Protein AF-A0A9W5TTY7-F1 (afdb_monomer)

Mean predicted aligned error: 10.12 Å

Structure (mmCIF, N/CA/C/O backbone):
data_AF-A0A9W5TTY7-F1
#
_entry.id   AF-A0A9W5TTY7-F1
#
loop_
_atom_site.group_PDB
_atom_site.id
_atom_site.type_symbol
_atom_site.label_atom_id
_atom_site.label_alt_id
_atom_site.label_comp_id
_atom_site.label_asym_id
_atom_site.label_entity_id
_atom_site.label_seq_id
_atom_site.pdbx_PDB_ins_code
_atom_site.Cartn_x
_atom_site.Cartn_y
_atom_site.Cartn_z
_atom_site.occupancy
_atom_site.B_iso_or_equiv
_atom_site.auth_seq_id
_atom_site.auth_comp_id
_atom_site.auth_asym_id
_atom_site.auth_atom_id
_atom_site.pdbx_PDB_model_num
ATOM 1 N N . MET A 1 1 ? -14.042 -14.268 35.513 1.00 40.97 1 MET A N 1
ATOM 2 C CA . MET A 1 1 ? -14.138 -12.795 35.354 1.00 40.97 1 MET A CA 1
ATOM 3 C C . MET A 1 1 ? -15.012 -12.344 34.168 1.00 40.97 1 MET A C 1
ATOM 5 O O . MET A 1 1 ? -15.123 -11.150 33.948 1.00 40.97 1 MET A O 1
ATOM 9 N N . LEU A 1 2 ? -15.684 -13.258 33.444 1.00 36.19 2 LEU A N 1
ATOM 10 C CA . LEU A 1 2 ? -16.530 -12.955 32.271 1.00 36.19 2 LEU A CA 1
ATOM 11 C C . LEU A 1 2 ? -18.033 -12.774 32.585 1.00 36.19 2 LEU A C 1
ATOM 13 O O . LEU A 1 2 ? -18.784 -12.330 31.725 1.00 36.19 2 LEU A O 1
ATOM 17 N N . GLU A 1 3 ? -18.488 -13.080 33.803 1.00 33.88 3 GLU A N 1
ATOM 18 C CA . GLU A 1 3 ? -19.927 -13.094 34.129 1.00 33.88 3 GLU A CA 1
ATOM 19 C C . GLU A 1 3 ? -20.446 -11.796 34.768 1.00 33.88 3 GLU A C 1
ATOM 21 O O . GLU A 1 3 ? -21.643 -11.529 34.719 1.00 33.88 3 GLU A O 1
ATOM 26 N N . ALA A 1 4 ? -19.566 -10.930 35.283 1.00 37.59 4 ALA A N 1
ATOM 27 C CA . ALA A 1 4 ? -19.973 -9.692 35.957 1.00 37.59 4 ALA A CA 1
ATOM 28 C C . ALA A 1 4 ? -20.431 -8.570 34.996 1.00 37.59 4 ALA A C 1
ATOM 30 O O . ALA A 1 4 ? -21.141 -7.659 35.414 1.00 37.59 4 ALA A O 1
ATOM 31 N N . ASN A 1 5 ? -20.092 -8.647 33.703 1.00 42.72 5 ASN A N 1
ATOM 32 C CA . ASN A 1 5 ? -20.392 -7.590 32.724 1.00 42.72 5 ASN A CA 1
ATOM 33 C C . ASN A 1 5 ? -21.709 -7.786 31.950 1.00 42.72 5 ASN A C 1
ATOM 35 O O . ASN A 1 5 ? -22.123 -6.892 31.213 1.00 42.72 5 ASN A O 1
ATOM 39 N N . ARG A 1 6 ? -22.417 -8.910 32.139 1.00 43.47 6 ARG A N 1
ATOM 40 C CA . ARG A 1 6 ? -23.695 -9.181 31.449 1.00 43.47 6 ARG A CA 1
ATOM 41 C C . ARG A 1 6 ? -24.873 -8.332 31.946 1.00 43.47 6 ARG A C 1
ATOM 43 O O . ARG A 1 6 ? -25.857 -8.194 31.229 1.00 43.47 6 ARG A O 1
ATOM 50 N N . ALA A 1 7 ? -24.779 -7.720 33.127 1.00 39.34 7 ALA A N 1
ATOM 51 C CA . ALA A 1 7 ? -25.899 -7.001 33.744 1.00 39.34 7 ALA A CA 1
ATOM 52 C C . ALA A 1 7 ? -26.105 -5.550 33.247 1.00 39.34 7 ALA A C 1
ATOM 54 O O . ALA A 1 7 ? -27.045 -4.890 33.679 1.00 39.34 7 ALA A O 1
ATOM 55 N N . LEU A 1 8 ? -25.263 -5.037 32.340 1.00 48.09 8 LEU A N 1
ATOM 56 C CA . LEU A 1 8 ? -25.344 -3.653 31.832 1.00 48.09 8 LEU A CA 1
ATOM 57 C C . LEU A 1 8 ? -25.840 -3.540 30.376 1.00 48.09 8 LEU A C 1
ATOM 59 O O . LEU A 1 8 ? -25.871 -2.436 29.835 1.00 48.09 8 LEU A O 1
ATOM 63 N N . ALA A 1 9 ? -26.235 -4.653 29.748 1.00 42.47 9 ALA A N 1
ATOM 64 C CA . ALA A 1 9 ? -26.608 -4.733 28.329 1.00 42.47 9 ALA A CA 1
ATOM 65 C C . ALA A 1 9 ? -28.131 -4.818 28.077 1.00 42.47 9 ALA A C 1
ATOM 67 O O . ALA A 1 9 ? -28.565 -5.361 27.064 1.00 42.47 9 ALA A O 1
ATOM 68 N N . ALA A 1 10 ? -28.962 -4.303 28.988 1.00 41.22 10 ALA A N 1
ATOM 69 C CA . ALA A 1 10 ? -30.415 -4.276 28.819 1.00 41.22 10 ALA A CA 1
ATOM 70 C C . ALA A 1 10 ? -30.907 -2.840 28.587 1.00 41.22 10 ALA A C 1
ATOM 72 O O . ALA A 1 10 ? -30.950 -2.040 29.519 1.00 41.22 10 ALA A O 1
ATOM 73 N N . GLY A 1 11 ? -31.295 -2.528 27.346 1.00 40.34 11 GLY A N 1
ATOM 74 C CA . GLY A 1 11 ? -32.083 -1.331 27.035 1.00 40.34 11 GLY A CA 1
ATOM 75 C C . GLY A 1 11 ? -31.677 -0.598 25.760 1.00 40.34 11 GLY A C 1
ATOM 76 O O . GLY A 1 11 ? -31.237 0.546 25.824 1.00 40.34 11 GLY A O 1
ATOM 77 N N . GLN A 1 12 ? -31.872 -1.214 24.590 1.00 55.97 12 GLN A N 1
ATOM 78 C CA . GLN A 1 12 ? -31.980 -0.457 23.342 1.00 55.97 12 GLN A CA 1
ATOM 79 C C . GLN A 1 12 ? -33.332 0.261 23.318 1.00 55.97 12 GLN A C 1
ATOM 81 O O . GLN A 1 12 ? -34.345 -0.293 22.903 1.00 55.97 12 GLN A O 1
ATOM 86 N N . HIS A 1 13 ? -33.333 1.519 23.738 1.00 42.88 13 HIS A N 1
ATOM 87 C CA . HIS A 1 13 ? -34.344 2.469 23.310 1.00 42.88 13 HIS A CA 1
ATOM 88 C C . HIS A 1 13 ? -33.624 3.685 22.743 1.00 42.88 13 HIS A C 1
ATOM 90 O O . HIS A 1 13 ? -32.854 4.351 23.433 1.00 42.88 13 HIS A O 1
ATOM 96 N N . THR A 1 14 ? -33.892 3.987 21.476 1.00 42.00 14 THR A N 1
ATOM 97 C CA . THR A 1 14 ? -33.664 5.297 20.866 1.00 42.00 14 THR A CA 1
ATOM 98 C C . THR A 1 14 ? -34.609 6.285 21.556 1.00 42.00 14 THR A C 1
ATOM 100 O O . THR A 1 14 ? -35.656 6.657 21.036 1.00 42.00 14 THR A O 1
ATOM 103 N N . ILE A 1 15 ? -34.296 6.636 22.805 1.00 48.25 15 ILE A N 1
ATOM 104 C CA . ILE A 1 15 ? -35.037 7.631 23.575 1.00 48.25 15 ILE A CA 1
ATOM 105 C C . ILE A 1 15 ? -34.704 8.978 22.938 1.00 48.25 15 ILE A C 1
ATOM 107 O O . ILE A 1 15 ? -33.532 9.345 22.825 1.00 48.25 15 ILE A O 1
ATOM 111 N N . ALA A 1 16 ? -35.731 9.703 22.493 1.00 48.09 16 ALA A N 1
ATOM 112 C CA . ALA A 1 16 ? -35.599 11.092 22.071 1.00 48.09 16 ALA A CA 1
ATOM 113 C C . ALA A 1 16 ? -34.754 11.852 23.108 1.00 48.09 16 ALA A C 1
ATOM 115 O O . ALA A 1 16 ? -35.040 11.773 24.302 1.00 48.09 16 ALA A O 1
ATOM 116 N N . ARG A 1 17 ? -33.683 12.532 22.669 1.00 55.75 17 ARG A N 1
ATOM 117 C CA . ARG A 1 17 ? -32.724 13.207 23.559 1.00 55.75 17 ARG A CA 1
ATOM 118 C C . ARG A 1 17 ? -33.450 14.168 24.502 1.00 55.75 17 ARG A C 1
ATOM 120 O O . ARG A 1 17 ? -33.754 15.298 24.131 1.00 55.75 17 ARG A O 1
ATOM 127 N N . VAL A 1 18 ? -33.669 13.746 25.744 1.00 65.25 18 VAL A N 1
ATOM 128 C CA . VAL A 1 18 ? -34.083 14.652 26.813 1.00 65.25 18 VAL A CA 1
ATOM 129 C C . VAL A 1 18 ? -32.816 15.313 27.335 1.00 65.25 18 VAL A C 1
ATOM 131 O O . VAL A 1 18 ? -31.928 14.639 27.871 1.00 65.25 18 VAL A O 1
ATOM 134 N N . ALA A 1 19 ? -32.707 16.628 27.143 1.00 73.75 19 ALA A N 1
ATOM 135 C CA . ALA A 1 19 ? -31.571 17.407 27.616 1.00 73.75 19 ALA A CA 1
ATOM 136 C C . ALA A 1 19 ? -31.290 17.097 29.099 1.00 73.75 19 ALA A C 1
ATOM 138 O O . ALA A 1 19 ? -32.174 17.178 29.949 1.00 73.75 19 ALA A O 1
ATOM 139 N N . GLY A 1 20 ? -30.050 16.703 29.406 1.00 78.81 20 GLY A N 1
ATOM 140 C CA . GLY A 1 20 ? -29.628 16.364 30.767 1.00 78.81 20 GLY A CA 1
ATOM 141 C C . GLY A 1 20 ? -29.761 14.890 31.174 1.00 78.81 20 GLY A C 1
ATOM 142 O O . GLY A 1 20 ? -29.523 14.598 32.349 1.00 78.81 20 GLY A O 1
ATOM 143 N N . THR A 1 21 ? -30.068 13.972 30.249 1.00 86.50 21 THR A N 1
ATOM 144 C CA . THR A 1 21 ? -30.070 12.511 30.481 1.00 86.50 21 THR A CA 1
ATOM 145 C C . THR A 1 21 ? -28.886 11.801 29.808 1.00 86.50 21 THR A C 1
ATOM 147 O O . THR A 1 21 ? -28.338 12.276 28.818 1.00 86.50 21 THR A O 1
ATOM 150 N N . CYS A 1 22 ? -28.440 10.691 30.398 1.00 85.88 22 CYS A N 1
ATOM 151 C CA . CYS A 1 22 ? -27.326 9.866 29.932 1.00 85.88 22 CYS A CA 1
ATOM 152 C C . CYS A 1 22 ? -27.764 9.007 28.745 1.00 85.88 22 CYS A C 1
ATOM 154 O O . CYS A 1 22 ? -28.702 8.224 28.890 1.00 85.88 22 CYS A O 1
ATOM 156 N N . GLU A 1 23 ? -27.027 9.058 27.632 1.00 84.56 23 GLU A N 1
ATOM 157 C CA . GLU A 1 23 ? -27.356 8.289 26.418 1.00 84.56 23 GLU A CA 1
ATOM 158 C C . GLU A 1 23 ? -27.289 6.761 26.613 1.00 84.56 23 GLU A C 1
ATOM 160 O O . GLU A 1 23 ? -27.860 6.024 25.821 1.00 84.56 23 GLU A O 1
ATOM 165 N N . ARG A 1 24 ? -26.616 6.273 27.667 1.00 83.75 24 ARG A N 1
ATOM 166 C CA . ARG A 1 24 ? -26.433 4.831 27.920 1.00 83.75 24 ARG A CA 1
ATOM 167 C C . ARG A 1 24 ? -27.408 4.235 28.937 1.00 83.75 24 ARG A C 1
ATOM 169 O O . ARG A 1 24 ? -27.793 3.085 28.799 1.00 83.75 24 ARG A O 1
ATOM 176 N N . CYS A 1 25 ? -27.764 4.976 29.987 1.00 87.38 25 CYS A N 1
ATOM 177 C CA . CYS A 1 25 ? -28.575 4.445 31.096 1.00 87.38 25 CYS A CA 1
ATOM 178 C C . CYS A 1 25 ? -29.803 5.293 31.449 1.00 87.38 25 CYS A C 1
ATOM 180 O O . CYS A 1 25 ? -30.495 4.981 32.413 1.00 87.38 25 CYS A O 1
ATOM 182 N N . GLY A 1 26 ? -30.033 6.417 30.761 1.00 84.94 26 GLY A N 1
ATOM 183 C CA . GLY A 1 26 ? -31.138 7.342 31.047 1.00 84.94 26 GLY A CA 1
ATOM 184 C C . GLY A 1 26 ? -30.990 8.176 32.330 1.00 84.94 26 GLY A C 1
ATOM 185 O O . GLY A 1 26 ? -31.797 9.066 32.583 1.00 84.94 26 GLY A O 1
ATOM 186 N N . GLY A 1 27 ? -29.952 7.946 33.143 1.00 87.06 27 GLY A N 1
ATOM 187 C CA . GLY A 1 27 ? -29.712 8.694 34.384 1.00 87.06 27 GLY A CA 1
ATOM 188 C C . GLY A 1 27 ? -29.364 10.175 34.167 1.00 87.06 27 GLY A C 1
ATOM 189 O O . GLY A 1 27 ? -29.049 10.603 33.062 1.00 87.06 27 GLY A O 1
ATOM 190 N N . LYS A 1 28 ? -29.359 10.982 35.236 1.00 85.69 28 LYS A N 1
ATOM 191 C CA . LYS A 1 28 ? -29.029 12.420 35.156 1.00 85.69 28 LYS A CA 1
ATOM 192 C C . LYS A 1 28 ? -27.573 12.630 34.708 1.00 85.69 28 LYS A C 1
ATOM 194 O O . LYS A 1 28 ? -26.649 12.184 35.386 1.00 85.69 28 LYS A O 1
ATOM 199 N N . ALA A 1 29 ? -27.370 13.347 33.604 1.00 82.50 29 ALA A N 1
ATOM 200 C CA . ALA A 1 29 ? -26.056 13.631 33.020 1.00 82.50 29 ALA A CA 1
ATOM 201 C C . ALA A 1 29 ? -25.681 15.126 32.997 1.00 82.50 29 ALA A C 1
ATOM 203 O O . ALA A 1 29 ? -24.561 15.440 32.613 1.00 82.50 29 ALA A O 1
ATOM 204 N N . ARG A 1 30 ? -26.571 16.034 33.45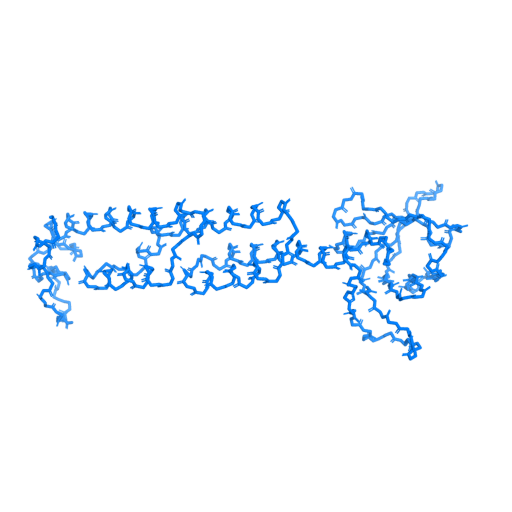0 1.00 73.50 30 ARG A N 1
ATOM 205 C CA . ARG A 1 30 ? -26.311 17.479 33.686 1.00 73.50 30 ARG A CA 1
ATOM 206 C C . ARG A 1 30 ? -25.323 18.089 32.664 1.00 73.50 30 ARG A C 1
ATOM 208 O O . ARG A 1 30 ? -24.236 18.512 33.042 1.00 73.50 30 ARG A O 1
ATOM 215 N N . LEU A 1 31 ? -25.714 18.101 31.383 1.00 75.88 31 LEU A N 1
ATOM 216 C CA . LEU A 1 31 ? -24.974 18.622 30.209 1.00 75.88 31 LEU A CA 1
ATOM 217 C C . LEU A 1 31 ? -23.870 17.729 29.605 1.00 75.88 31 LEU A C 1
ATOM 219 O O . LEU A 1 31 ? -23.328 18.073 28.559 1.00 75.88 31 LEU A O 1
ATOM 223 N N . ARG A 1 32 ? -23.542 16.575 30.194 1.00 79.88 32 ARG A N 1
ATOM 224 C CA . ARG A 1 32 ? -22.610 15.596 29.603 1.00 79.88 32 ARG A CA 1
ATOM 225 C C . ARG A 1 32 ? -23.355 14.550 28.774 1.00 79.88 32 ARG A C 1
ATOM 227 O O . ARG A 1 32 ? -24.510 14.245 29.056 1.00 79.88 32 ARG A O 1
ATOM 234 N N . ARG A 1 33 ? -22.657 13.938 27.807 1.00 84.38 33 ARG A N 1
ATOM 235 C CA . ARG A 1 33 ? -23.170 12.797 27.019 1.00 84.38 33 ARG A CA 1
ATOM 236 C C . ARG A 1 33 ? -23.473 11.573 27.898 1.00 84.38 33 ARG A C 1
ATOM 238 O O . ARG A 1 33 ? -24.471 10.885 27.700 1.00 84.38 33 ARG A O 1
ATOM 245 N N . TYR A 1 34 ? -22.635 11.340 28.911 1.00 87.81 34 TYR A N 1
ATOM 246 C CA . TYR A 1 34 ? -22.749 10.216 29.842 1.00 87.81 34 TYR A CA 1
ATOM 247 C C . TYR A 1 34 ? -22.700 10.686 31.301 1.00 87.81 34 TYR A C 1
ATOM 249 O O . TYR A 1 34 ? -21.999 11.645 31.636 1.00 87.81 34 TYR A O 1
ATOM 257 N N . CYS A 1 35 ? -23.418 9.994 32.192 1.00 90.12 35 CYS A N 1
ATOM 258 C CA . CYS A 1 35 ? -23.253 10.176 33.636 1.00 90.12 35 CYS A CA 1
ATOM 259 C C . CYS A 1 35 ? -21.882 9.638 34.095 1.00 90.12 35 CYS A C 1
ATOM 261 O O . CYS A 1 35 ? -21.266 8.835 33.397 1.00 90.12 35 CYS A O 1
ATOM 263 N N . ALA A 1 36 ? -21.406 10.038 35.281 1.00 89.50 36 ALA A N 1
ATOM 264 C CA . ALA A 1 36 ? -20.066 9.671 35.763 1.00 89.50 36 ALA A CA 1
ATOM 265 C C . ALA A 1 36 ? -19.816 8.150 35.800 1.00 89.50 36 ALA A C 1
ATOM 267 O O . ALA A 1 36 ? -18.757 7.697 35.380 1.00 89.50 36 ALA A O 1
ATOM 268 N N . LYS A 1 37 ? -20.813 7.357 36.225 1.00 90.81 37 LYS A N 1
ATOM 269 C CA . LYS A 1 37 ? -20.716 5.887 36.256 1.00 90.81 37 LYS A CA 1
ATOM 270 C C . LYS A 1 37 ? -20.574 5.287 34.856 1.00 90.81 37 LYS A C 1
ATOM 272 O O . LYS A 1 37 ? -19.712 4.448 34.634 1.00 90.81 37 LYS A O 1
ATOM 277 N N . CYS A 1 38 ? -21.398 5.733 33.905 1.00 89.00 38 CYS A N 1
ATOM 278 C CA . CYS A 1 38 ? -21.323 5.257 32.522 1.00 89.00 38 CYS A CA 1
ATOM 279 C C . CYS A 1 38 ? -20.047 5.720 31.818 1.00 89.00 38 CYS A C 1
ATOM 281 O O . CYS A 1 38 ? -19.532 4.985 30.988 1.00 89.00 38 CYS A O 1
ATOM 283 N N . ALA A 1 39 ? -19.541 6.911 32.144 1.00 89.00 39 ALA A N 1
ATOM 284 C CA . ALA A 1 39 ? -18.276 7.401 31.613 1.00 89.00 39 ALA A CA 1
ATOM 285 C C . ALA A 1 39 ? -17.090 6.548 32.096 1.00 89.00 39 ALA A C 1
ATOM 287 O O . ALA A 1 39 ? -16.268 6.164 31.273 1.00 89.00 39 ALA A O 1
ATOM 288 N N . ALA A 1 40 ? -17.041 6.199 33.388 1.00 91.06 40 ALA A N 1
ATOM 289 C CA . ALA A 1 40 ? -16.018 5.303 33.932 1.00 91.06 40 ALA A CA 1
ATOM 290 C C . ALA A 1 40 ? -16.101 3.901 33.304 1.00 91.06 40 ALA A C 1
ATOM 292 O O . ALA A 1 40 ? -15.118 3.416 32.764 1.00 91.06 40 ALA A O 1
ATOM 293 N N . ALA A 1 41 ? -17.300 3.311 33.244 1.00 91.12 41 ALA A N 1
ATOM 294 C CA . ALA A 1 41 ? -17.488 2.009 32.601 1.00 91.12 41 ALA A CA 1
ATOM 295 C C . ALA A 1 41 ? -17.115 2.022 31.106 1.00 91.12 41 ALA A C 1
ATOM 297 O O . ALA A 1 41 ? -16.629 1.028 30.580 1.00 91.12 41 ALA A O 1
ATOM 298 N N . LEU A 1 42 ? -17.348 3.133 30.396 1.00 90.81 42 LEU A N 1
ATOM 299 C CA . LEU A 1 42 ? -16.898 3.289 29.011 1.00 90.81 42 LEU A CA 1
ATOM 300 C C . LEU A 1 42 ? -15.376 3.370 28.901 1.00 90.81 42 LEU A C 1
ATOM 302 O O . LEU A 1 42 ? -14.843 2.825 27.944 1.00 90.81 42 LEU A O 1
ATOM 306 N N . ALA A 1 43 ? -14.694 4.022 29.844 1.00 92.31 43 ALA A N 1
ATOM 307 C CA . ALA A 1 43 ? -13.234 4.038 29.882 1.00 92.31 43 ALA A CA 1
ATOM 308 C C . ALA A 1 43 ? -12.681 2.615 30.057 1.00 92.31 43 ALA A C 1
ATOM 310 O O . ALA A 1 43 ? -11.923 2.165 29.207 1.00 92.31 43 ALA A O 1
ATOM 311 N N . ASP A 1 44 ? -13.189 1.856 31.031 1.00 94.56 44 ASP A N 1
ATOM 312 C CA . ASP A 1 44 ? -12.759 0.468 31.254 1.00 94.56 44 ASP A CA 1
ATOM 313 C C . ASP A 1 44 ? -12.998 -0.428 30.024 1.00 94.56 44 ASP A C 1
ATOM 315 O O . ASP A 1 44 ? -12.213 -1.330 29.726 1.00 94.56 44 ASP A O 1
ATOM 319 N N . LEU A 1 45 ? -14.100 -0.204 29.298 1.00 94.50 45 LEU A N 1
ATOM 320 C CA . LEU A 1 45 ? -14.403 -0.927 28.060 1.00 94.50 45 LEU A CA 1
ATOM 321 C C . LEU A 1 45 ? -13.481 -0.519 26.905 1.00 94.50 45 LEU A C 1
ATOM 323 O O . LEU A 1 45 ? -13.160 -1.363 26.073 1.00 94.50 45 LEU A O 1
ATOM 327 N N . ARG A 1 46 ? -13.049 0.745 26.839 1.00 95.69 46 ARG A N 1
ATOM 328 C CA . ARG A 1 46 ? -12.052 1.188 25.852 1.00 95.69 46 ARG A CA 1
ATOM 329 C C . ARG A 1 46 ? -10.714 0.515 26.107 1.00 95.69 46 ARG A C 1
ATOM 331 O O . ARG A 1 46 ? -10.159 -0.036 25.166 1.00 95.69 46 ARG A O 1
ATOM 338 N N . ASP A 1 47 ? -10.270 0.471 27.359 1.00 96.62 47 ASP A N 1
ATOM 339 C CA . ASP A 1 47 ? -9.003 -0.161 27.737 1.00 96.62 47 ASP A CA 1
ATOM 340 C C . ASP A 1 47 ? -9.020 -1.667 27.421 1.00 96.62 47 ASP A C 1
ATOM 342 O O . ASP A 1 47 ? -8.063 -2.219 26.878 1.00 96.62 47 ASP A O 1
ATOM 346 N N . GLN A 1 48 ? -10.147 -2.341 27.682 1.00 97.12 48 GLN A N 1
ATOM 347 C CA . GLN A 1 48 ? -10.343 -3.746 27.303 1.00 97.12 48 GLN A CA 1
ATOM 348 C C . GLN A 1 48 ? -10.317 -3.950 25.784 1.00 97.12 48 GLN A C 1
ATOM 350 O O . GLN A 1 48 ? -9.700 -4.904 25.305 1.00 97.12 48 GLN A O 1
ATOM 355 N N . TYR A 1 49 ? -10.976 -3.069 25.025 1.00 97.75 49 TYR A N 1
ATOM 356 C CA . TYR A 1 49 ? -10.966 -3.123 23.564 1.00 97.75 49 TYR A CA 1
ATOM 357 C C . TYR A 1 49 ? -9.555 -2.912 23.011 1.00 97.75 49 TYR A C 1
ATOM 359 O O . TYR A 1 49 ? -9.104 -3.682 22.168 1.00 97.75 49 TYR A O 1
ATOM 367 N N . GLU A 1 50 ? -8.843 -1.906 23.515 1.00 97.75 50 GLU A N 1
ATOM 368 C CA . GLU A 1 50 ? -7.469 -1.591 23.130 1.00 97.75 50 GLU A CA 1
ATOM 369 C C . GLU A 1 50 ? -6.532 -2.770 23.397 1.00 97.75 50 GLU A C 1
ATOM 371 O O . GLU A 1 50 ? -5.816 -3.208 22.494 1.00 97.75 50 GLU A O 1
ATOM 376 N N . ALA A 1 51 ? -6.603 -3.360 24.593 1.00 97.69 51 ALA A N 1
ATOM 377 C CA . ALA A 1 51 ? -5.824 -4.542 24.941 1.00 97.69 51 ALA A CA 1
ATOM 378 C C . ALA A 1 51 ? -6.135 -5.734 24.018 1.00 97.69 51 ALA A C 1
ATOM 380 O O . ALA A 1 51 ? -5.219 -6.441 23.586 1.00 97.69 51 ALA A O 1
ATOM 381 N N . ALA A 1 52 ? -7.410 -5.948 23.675 1.00 97.31 52 ALA A N 1
ATOM 382 C CA . ALA A 1 52 ? -7.821 -7.012 22.763 1.00 97.31 52 ALA A CA 1
ATOM 383 C C . ALA A 1 52 ? -7.297 -6.783 21.335 1.00 97.31 52 ALA A C 1
ATOM 385 O O . ALA A 1 52 ? -6.722 -7.699 20.742 1.00 97.31 52 ALA A O 1
ATOM 386 N N . VAL A 1 53 ? -7.432 -5.567 20.793 1.00 97.38 53 VAL A N 1
ATOM 387 C CA . VAL A 1 53 ? -6.882 -5.210 19.475 1.00 97.38 53 VAL A CA 1
ATOM 388 C C . VAL A 1 53 ? -5.363 -5.376 19.467 1.00 97.38 53 VAL A C 1
ATOM 390 O O . VAL A 1 53 ? -4.818 -6.028 18.572 1.00 97.38 53 VAL A O 1
ATOM 393 N N . GLY A 1 54 ? -4.670 -4.837 20.471 1.00 96.75 54 GLY A N 1
ATOM 394 C CA . GLY A 1 54 ? -3.222 -4.961 20.603 1.00 96.75 54 GLY A CA 1
ATOM 395 C C . GLY A 1 54 ? -2.772 -6.422 20.636 1.00 96.75 54 GLY A C 1
ATOM 396 O O . GLY A 1 54 ? -1.910 -6.824 19.857 1.00 96.75 54 GLY A O 1
ATOM 397 N N . GLY A 1 55 ? -3.415 -7.258 21.453 1.00 96.81 55 GLY A N 1
ATOM 398 C CA . GLY A 1 55 ? -3.091 -8.684 21.548 1.00 96.81 55 GLY A CA 1
ATOM 399 C C . GLY A 1 55 ? -3.375 -9.491 20.274 1.00 96.81 55 GLY A C 1
ATOM 400 O O . GLY A 1 55 ? -2.675 -10.467 19.991 1.00 96.81 55 GLY A O 1
ATOM 401 N N . LEU A 1 56 ? -4.381 -9.106 19.487 1.00 96.19 56 LEU A N 1
ATOM 402 C CA . LEU A 1 56 ? -4.685 -9.741 18.202 1.00 96.19 56 LEU A CA 1
ATOM 403 C C . LEU A 1 56 ? -3.688 -9.341 17.102 1.00 96.19 56 LEU A C 1
ATOM 405 O O . LEU A 1 56 ? -3.205 -10.197 16.361 1.00 96.19 56 LEU A O 1
ATOM 409 N N . THR A 1 57 ? -3.358 -8.053 17.016 1.00 95.50 57 THR A N 1
ATOM 410 C CA . THR A 1 57 ? -2.467 -7.469 15.991 1.00 95.50 57 THR A CA 1
ATOM 411 C C . THR A 1 57 ? -0.971 -7.654 16.272 1.00 95.50 57 THR A C 1
ATOM 413 O O . THR A 1 57 ? -0.150 -7.558 15.359 1.00 95.50 57 THR A O 1
ATOM 416 N N . ALA A 1 58 ? -0.583 -7.957 17.514 1.00 93.56 58 ALA A N 1
ATOM 417 C CA . ALA A 1 58 ? 0.805 -8.267 17.870 1.00 93.56 58 ALA A CA 1
ATOM 418 C C . ALA A 1 58 ? 1.288 -9.618 17.311 1.00 93.56 58 ALA A C 1
ATOM 420 O O . ALA A 1 58 ? 2.486 -9.885 17.257 1.00 93.56 58 ALA A O 1
ATOM 421 N N . ARG A 1 59 ? 0.367 -10.488 16.890 1.00 90.00 59 ARG A N 1
ATOM 422 C CA . ARG A 1 59 ? 0.680 -11.815 16.349 1.00 90.00 59 ARG A CA 1
ATOM 423 C C . ARG A 1 59 ? 1.225 -11.694 14.926 1.00 90.00 59 ARG A C 1
ATOM 425 O O . ARG A 1 59 ? 0.762 -10.857 14.158 1.00 90.00 59 ARG A O 1
ATOM 432 N N . ALA A 1 60 ? 2.135 -12.592 14.540 1.00 78.69 60 ALA A N 1
ATOM 433 C CA . ALA A 1 60 ? 2.766 -12.578 13.212 1.00 78.69 60 ALA A CA 1
ATOM 434 C C . ALA A 1 60 ? 1.752 -12.621 12.052 1.00 78.69 60 ALA A C 1
ATOM 436 O O . ALA A 1 60 ? 1.871 -11.881 11.086 1.00 78.69 60 ALA A O 1
ATOM 437 N N . LYS A 1 61 ? 0.709 -13.453 12.168 1.00 79.50 61 LYS A N 1
ATOM 438 C CA . LYS A 1 61 ? -0.346 -13.579 11.145 1.00 79.50 61 LYS A CA 1
ATOM 439 C C . LYS A 1 61 ? -1.510 -12.597 11.328 1.00 79.50 61 LYS A C 1
ATOM 441 O O . LYS A 1 61 ? -2.441 -12.620 10.527 1.00 79.50 61 LYS A O 1
ATOM 446 N N . GLY A 1 62 ? -1.481 -11.775 12.378 1.00 88.19 62 GLY A N 1
ATOM 447 C CA . GLY A 1 62 ? -2.615 -10.949 12.785 1.00 88.19 62 GLY A CA 1
ATOM 448 C C . GLY A 1 62 ? -3.835 -11.757 13.264 1.00 88.19 62 GLY A C 1
ATOM 449 O O . GLY A 1 62 ? -3.734 -12.970 13.490 1.00 88.19 62 GLY A O 1
ATOM 450 N N . PRO A 1 63 ? -4.993 -11.094 13.448 1.00 93.25 63 PRO A N 1
ATOM 451 C CA . PRO A 1 63 ? -6.245 -11.757 13.800 1.00 93.25 63 PRO A CA 1
ATOM 452 C C . PRO A 1 63 ? -6.786 -12.612 12.656 1.00 93.25 63 PRO A C 1
ATOM 454 O O . PRO A 1 63 ? -6.789 -12.206 11.493 1.00 93.25 63 PRO A O 1
ATOM 457 N N . SER A 1 64 ? -7.371 -13.757 12.999 1.00 92.88 64 SER A N 1
ATOM 458 C CA . SER A 1 64 ? -8.248 -14.460 12.065 1.00 92.88 64 SER A CA 1
ATOM 459 C C . SER A 1 64 ? -9.549 -13.671 11.817 1.00 92.88 64 SER A C 1
ATOM 461 O O . SER A 1 64 ? -9.986 -12.902 12.682 1.00 92.88 64 SER A O 1
ATOM 463 N N . PRO A 1 65 ? -10.246 -13.903 10.684 1.00 93.00 65 PRO A N 1
ATOM 464 C CA . PRO A 1 65 ? -11.547 -13.284 10.419 1.00 93.00 65 PRO A CA 1
ATOM 465 C C . PRO A 1 65 ? -12.574 -13.507 11.533 1.00 93.00 65 PRO A C 1
ATOM 467 O O . PRO A 1 65 ? -13.372 -12.619 11.831 1.00 93.00 65 PRO A O 1
ATOM 470 N N . ARG A 1 66 ? -12.539 -14.683 12.172 1.00 95.62 66 ARG A N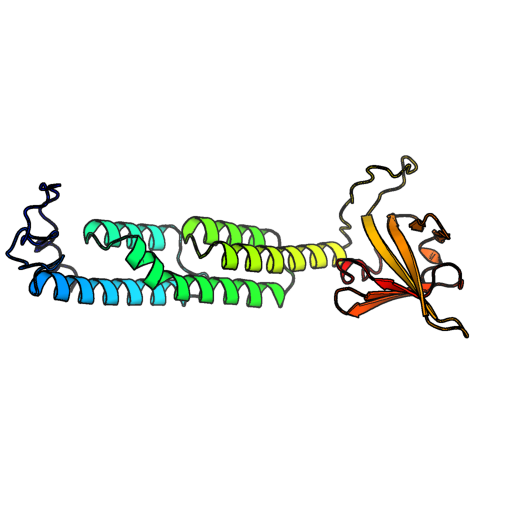 1
ATOM 471 C CA . ARG A 1 66 ? -13.437 -15.031 13.274 1.00 95.62 66 ARG A CA 1
ATOM 472 C C . ARG A 1 66 ? -13.130 -14.225 14.531 1.00 95.62 66 ARG A C 1
ATOM 474 O O . ARG A 1 66 ? -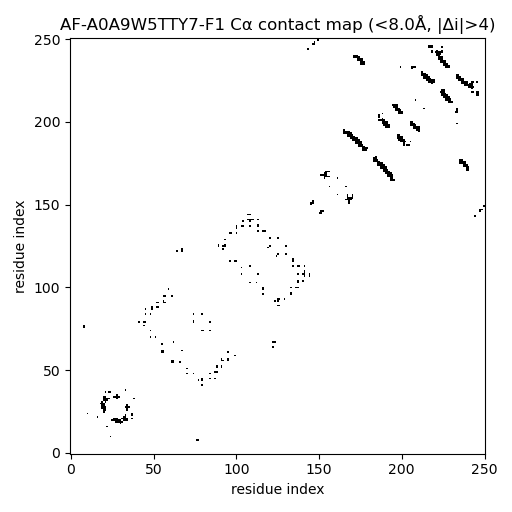14.045 -13.629 15.079 1.00 95.62 66 ARG A O 1
ATOM 481 N N . GLU A 1 67 ? -11.867 -14.165 14.949 1.00 95.75 67 GLU A N 1
ATOM 482 C CA . GLU A 1 67 ? -11.465 -13.404 16.141 1.00 95.75 67 GLU A CA 1
ATOM 483 C C . GLU A 1 67 ? -11.795 -11.918 16.003 1.00 95.75 67 GLU A C 1
ATOM 485 O O . GLU A 1 67 ? -12.316 -11.313 16.937 1.00 95.75 67 GLU A O 1
ATOM 490 N N . TRP A 1 68 ? -11.552 -11.344 14.821 1.00 96.25 68 TRP A N 1
ATOM 491 C CA . TRP A 1 68 ? -11.915 -9.955 14.555 1.00 96.25 68 TRP A CA 1
ATOM 492 C C . TRP A 1 68 ? -13.432 -9.739 14.588 1.00 96.25 68 TRP A C 1
ATOM 494 O O . TRP A 1 68 ? -13.917 -8.789 15.195 1.00 96.25 68 TRP A O 1
ATOM 504 N N . SER A 1 69 ? -14.199 -10.657 13.992 1.00 95.44 69 SER A N 1
ATOM 505 C CA . SER A 1 69 ? -15.665 -10.591 14.006 1.00 95.44 69 SER A CA 1
ATOM 506 C C . SER A 1 69 ? -16.244 -10.736 15.413 1.00 95.44 69 SER A C 1
ATOM 508 O O . SER A 1 69 ? -17.227 -10.074 15.741 1.00 95.44 69 SER A O 1
ATOM 510 N N . ASP A 1 70 ? -15.653 -11.590 16.249 1.00 96.94 70 ASP A N 1
ATOM 511 C CA . ASP A 1 70 ? -16.069 -11.770 17.639 1.00 96.94 70 ASP A CA 1
ATOM 512 C C . ASP A 1 70 ? -15.751 -10.517 18.477 1.00 96.94 70 ASP A C 1
ATOM 514 O O . ASP A 1 70 ? -16.586 -10.098 19.280 1.00 96.94 70 ASP A O 1
ATOM 518 N N . LEU A 1 71 ? -14.612 -9.857 18.233 1.00 97.19 71 LEU A N 1
ATOM 519 C CA . LEU A 1 71 ? -14.278 -8.572 18.857 1.00 97.19 71 LEU A CA 1
ATOM 520 C C . LEU A 1 71 ? -15.240 -7.449 18.430 1.00 97.19 71 LEU A C 1
ATOM 522 O O . LEU A 1 71 ? -15.726 -6.697 19.274 1.00 97.19 71 LEU A O 1
ATOM 526 N N . GLU A 1 72 ? -15.566 -7.353 17.140 1.00 95.94 72 GLU A N 1
ATOM 527 C CA . GLU A 1 72 ? -16.544 -6.380 16.635 1.00 95.94 72 GLU A CA 1
ATOM 528 C C . GLU A 1 72 ? -17.957 -6.655 17.163 1.00 95.94 72 GLU A C 1
ATOM 530 O O . GLU A 1 72 ? -18.695 -5.723 17.495 1.00 95.94 72 GLU A O 1
ATOM 535 N N . ARG A 1 73 ? -18.337 -7.931 17.308 1.00 97.00 73 ARG A N 1
ATOM 536 C CA . ARG A 1 73 ? -19.597 -8.310 17.959 1.00 97.00 73 ARG A CA 1
ATOM 537 C C . ARG A 1 73 ? -19.616 -7.845 19.410 1.00 97.00 73 ARG A C 1
ATOM 539 O O . ARG A 1 73 ? -20.565 -7.176 19.808 1.00 97.00 73 ARG A O 1
ATOM 546 N N . TRP A 1 74 ? -18.556 -8.128 20.163 1.00 97.31 74 TRP A N 1
ATOM 547 C CA . TRP A 1 74 ? -18.419 -7.666 21.541 1.00 97.31 74 TRP A CA 1
ATOM 548 C C . TRP A 1 74 ? -18.509 -6.135 21.640 1.00 97.31 74 TRP A C 1
ATOM 550 O O . TRP A 1 74 ? -19.260 -5.622 22.468 1.00 97.31 74 TRP A O 1
ATOM 560 N N . ARG A 1 75 ? -17.834 -5.394 20.746 1.00 96.31 75 ARG A N 1
ATOM 561 C CA . ARG A 1 75 ? -17.910 -3.923 20.666 1.00 96.31 75 ARG A CA 1
ATOM 562 C C . ARG A 1 75 ? -19.356 -3.441 20.513 1.00 96.31 75 ARG A C 1
ATOM 564 O O . ARG A 1 75 ? -19.765 -2.498 21.195 1.00 96.31 75 ARG A O 1
ATOM 571 N N . MET A 1 76 ? -20.127 -4.076 19.626 1.00 94.31 76 MET A N 1
ATOM 572 C CA . MET A 1 76 ? -21.544 -3.759 19.417 1.00 94.31 76 MET A CA 1
ATOM 573 C C . MET A 1 76 ? -22.392 -4.076 20.652 1.00 94.31 76 MET A C 1
ATOM 575 O O . MET A 1 76 ? -23.200 -3.241 21.057 1.00 94.31 76 ME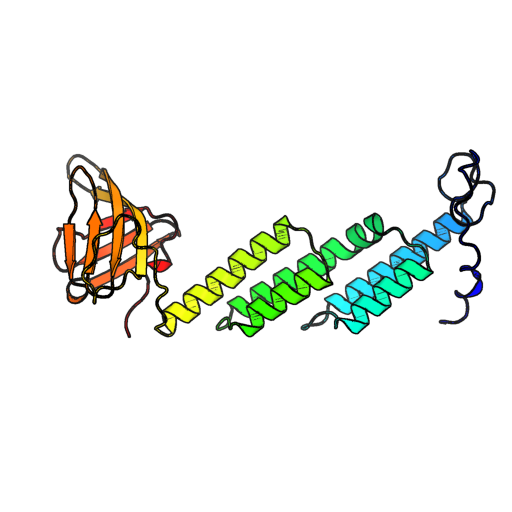T A O 1
ATOM 579 N N . GLU A 1 77 ? -22.185 -5.234 21.281 1.00 93.75 77 GLU A N 1
ATOM 580 C CA . GLU A 1 77 ? -22.906 -5.649 22.493 1.00 93.75 77 GLU A CA 1
ATOM 581 C C . GLU A 1 77 ? -22.706 -4.656 23.646 1.00 93.75 77 GLU A C 1
ATOM 583 O O . GLU A 1 77 ? -23.661 -4.289 24.331 1.00 93.75 77 GLU A O 1
ATOM 588 N N . VAL A 1 78 ? -21.483 -4.150 23.828 1.00 90.31 78 VAL A N 1
ATOM 589 C CA . VAL A 1 78 ? -21.179 -3.150 24.866 1.00 90.31 78 VAL A CA 1
ATOM 590 C C . VAL A 1 78 ? -21.466 -1.708 24.433 1.00 90.31 78 VAL A C 1
ATOM 592 O O . VAL A 1 78 ? -21.244 -0.782 25.220 1.00 90.31 78 VAL A O 1
ATOM 595 N N . SER A 1 79 ? -21.987 -1.515 23.214 1.00 90.06 79 SER A N 1
ATOM 596 C CA . SER A 1 79 ? -22.307 -0.217 22.606 1.00 90.06 79 SER A CA 1
ATOM 597 C C . SER A 1 79 ? -21.129 0.766 22.597 1.00 90.06 79 SER A C 1
ATOM 599 O O . SER A 1 79 ? -21.305 1.964 22.833 1.00 90.06 79 SER A O 1
ATOM 601 N N . LEU A 1 80 ? -19.914 0.269 22.341 1.00 91.88 80 LEU A N 1
ATOM 602 C CA . LEU A 1 80 ? -18.750 1.127 22.130 1.00 91.88 80 LEU A CA 1
ATOM 603 C C . LEU A 1 80 ? -18.831 1.748 20.728 1.00 91.88 80 LEU A C 1
ATOM 605 O O . LEU A 1 80 ? -19.010 1.042 19.734 1.00 91.88 80 LEU A O 1
ATOM 609 N N . ASP A 1 81 ? -18.722 3.073 20.656 1.00 91.50 81 ASP A N 1
ATOM 610 C CA . ASP A 1 81 ? -18.863 3.845 19.420 1.00 91.50 81 ASP A CA 1
ATOM 611 C C . ASP A 1 81 ? -17.858 3.386 18.347 1.00 91.50 81 ASP A C 1
ATOM 613 O O . ASP A 1 81 ? -16.679 3.179 18.629 1.00 91.50 81 ASP A O 1
ATOM 617 N N . GLU A 1 82 ? -18.320 3.213 17.105 1.00 92.69 82 GLU A N 1
ATOM 618 C CA . GLU A 1 82 ? -17.471 2.715 16.015 1.00 92.69 82 GLU A CA 1
ATOM 619 C C . GLU A 1 82 ? -16.338 3.693 15.676 1.00 92.69 82 GLU A C 1
ATOM 621 O O . GLU A 1 82 ? -15.207 3.272 15.443 1.00 92.69 82 GLU A O 1
ATOM 626 N N . SER A 1 83 ? -16.611 5.002 15.667 1.00 92.75 83 SER A N 1
ATOM 627 C CA . SER A 1 83 ? -15.593 6.006 15.337 1.00 92.75 83 SER A CA 1
ATOM 628 C C . SER A 1 83 ? -14.479 6.035 16.381 1.00 92.75 83 SER A C 1
ATOM 630 O O . SER A 1 83 ? -13.311 6.243 16.057 1.00 92.75 83 SER A O 1
ATOM 632 N N . GLU A 1 84 ? -14.835 5.778 17.635 1.00 92.75 84 GLU A N 1
ATOM 633 C CA . GLU A 1 84 ? -13.901 5.652 18.738 1.00 92.75 84 GLU A CA 1
ATOM 634 C C . GLU A 1 84 ? -13.096 4.356 18.677 1.00 92.75 84 GLU A C 1
ATOM 636 O O . GLU A 1 84 ? -11.869 4.395 18.751 1.00 92.75 84 GLU A O 1
ATOM 641 N N . ALA A 1 85 ? -13.766 3.225 18.463 1.00 95.00 85 ALA A N 1
ATOM 642 C CA . ALA A 1 85 ? -13.109 1.938 18.288 1.00 95.00 85 ALA A CA 1
ATOM 643 C C . ALA A 1 85 ? -12.096 1.971 17.132 1.00 95.00 85 ALA A C 1
ATOM 645 O O . ALA A 1 85 ? -10.985 1.464 17.272 1.00 95.00 85 ALA A O 1
ATOM 646 N N . ARG A 1 86 ? -12.424 2.639 16.017 1.00 94.75 86 ARG A N 1
ATOM 647 C CA . ARG A 1 86 ? -11.490 2.834 14.896 1.00 94.75 86 ARG A CA 1
ATOM 648 C C . ARG A 1 86 ? -10.283 3.696 15.264 1.00 94.75 86 ARG A C 1
ATOM 650 O O . ARG A 1 86 ? -9.183 3.394 14.813 1.00 94.75 86 ARG A O 1
ATOM 657 N N . LYS A 1 87 ? -10.455 4.742 16.081 1.00 95.75 87 LYS A N 1
ATOM 658 C CA . LYS A 1 87 ? -9.330 5.565 16.565 1.00 95.75 87 LYS A CA 1
ATOM 659 C C . LYS A 1 87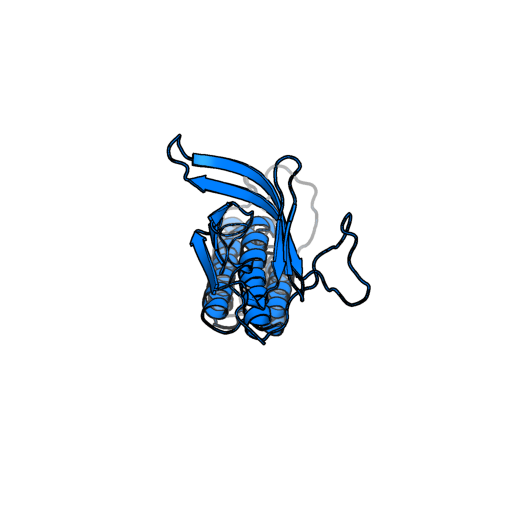 ? -8.383 4.762 17.450 1.00 95.75 87 LYS A C 1
ATOM 661 O O . LYS A 1 87 ? -7.176 4.902 17.301 1.00 95.75 87 LYS A O 1
ATOM 666 N N . ILE A 1 88 ? -8.933 3.914 18.320 1.00 96.69 88 ILE A N 1
ATOM 667 C CA . ILE A 1 88 ? -8.155 3.013 19.177 1.00 96.69 88 ILE A CA 1
ATOM 668 C C . ILE A 1 88 ? -7.427 1.972 18.319 1.00 96.69 88 ILE A C 1
ATOM 670 O O . ILE A 1 88 ? -6.228 1.780 18.466 1.00 96.69 88 ILE A O 1
ATOM 674 N N . ALA A 1 89 ? -8.128 1.322 17.387 1.00 96.94 89 ALA A N 1
ATOM 675 C CA . ALA A 1 89 ? -7.567 0.220 16.611 1.00 96.94 89 ALA A CA 1
ATOM 676 C C . ALA A 1 89 ? -6.596 0.655 15.501 1.00 96.94 89 ALA A C 1
ATOM 678 O O . ALA A 1 89 ? -5.698 -0.107 15.139 1.00 96.94 89 ALA A O 1
ATOM 679 N N . GLY A 1 90 ? -6.765 1.863 14.959 1.00 96.62 90 GLY A N 1
ATOM 680 C CA . GLY A 1 90 ? -6.023 2.373 13.804 1.00 96.62 90 GLY A CA 1
ATOM 681 C C . GLY A 1 90 ? -4.499 2.231 13.913 1.00 96.62 90 GLY A C 1
ATOM 682 O O . GLY A 1 90 ? -3.905 1.634 13.014 1.00 96.62 90 GLY A O 1
ATOM 683 N N . PRO A 1 91 ? -3.854 2.707 14.997 1.00 96.94 91 PRO A N 1
ATOM 684 C CA . PRO A 1 91 ? -2.407 2.572 15.182 1.00 96.94 91 PRO A CA 1
ATOM 685 C C . PRO A 1 91 ? -1.917 1.117 15.191 1.00 96.94 91 PRO A C 1
ATOM 687 O O . PRO A 1 91 ? -0.908 0.801 14.561 1.00 96.94 91 PRO A O 1
ATOM 690 N N . TYR A 1 92 ? -2.652 0.215 15.847 1.00 97.44 92 TYR A N 1
ATOM 691 C CA . TYR A 1 92 ? -2.308 -1.207 15.937 1.00 97.44 92 TYR A CA 1
ATOM 692 C C . TYR A 1 92 ? -2.425 -1.917 14.589 1.00 97.44 92 TYR A C 1
ATOM 694 O O . TYR A 1 92 ? -1.510 -2.629 14.173 1.00 97.44 92 TYR A O 1
ATOM 702 N N . ILE A 1 93 ? -3.532 -1.683 13.880 1.00 97.19 93 ILE A N 1
ATOM 703 C CA . ILE A 1 93 ? -3.754 -2.224 12.536 1.00 97.19 93 ILE A CA 1
ATOM 704 C C . ILE A 1 93 ? -2.680 -1.693 11.584 1.00 97.19 93 ILE A C 1
ATOM 706 O O . ILE A 1 93 ? -2.080 -2.471 10.845 1.00 97.19 93 ILE A O 1
ATOM 710 N N . GLY A 1 94 ? -2.411 -0.386 11.621 1.00 96.62 94 GLY A N 1
ATOM 711 C CA . GLY A 1 94 ? -1.401 0.242 10.775 1.00 96.62 94 GLY A CA 1
ATOM 712 C C . GLY A 1 94 ? -0.009 -0.338 11.010 1.00 96.62 94 GLY A C 1
ATOM 713 O O . GLY A 1 94 ? 0.648 -0.750 10.059 1.00 96.62 94 GLY A O 1
ATOM 714 N N . SER A 1 95 ? 0.411 -0.458 12.273 1.00 96.56 95 SER A N 1
ATOM 715 C CA . SER A 1 95 ? 1.701 -1.058 12.635 1.00 96.56 95 SER A CA 1
ATOM 716 C C . SER A 1 95 ? 1.820 -2.514 12.174 1.00 96.56 95 SER A C 1
ATOM 718 O O . SER A 1 95 ? 2.845 -2.906 11.616 1.00 96.56 95 SER A O 1
ATOM 720 N N . MET A 1 96 ? 0.767 -3.314 12.362 1.00 96.94 96 MET A N 1
ATOM 721 C CA . MET A 1 96 ? 0.741 -4.708 11.922 1.00 96.94 96 MET A CA 1
ATOM 722 C C . MET A 1 96 ? 0.847 -4.834 10.397 1.00 96.94 96 MET A C 1
ATOM 724 O O . MET A 1 96 ? 1.629 -5.648 9.913 1.00 96.94 96 MET A O 1
ATOM 728 N N . LEU A 1 97 ? 0.088 -4.033 9.641 1.00 97.06 97 LEU A N 1
ATOM 729 C CA . LEU A 1 97 ? 0.116 -4.058 8.175 1.00 97.06 97 LEU A CA 1
ATOM 730 C C . LEU A 1 97 ? 1.467 -3.597 7.620 1.00 97.06 97 LEU A C 1
ATOM 732 O O . LEU A 1 97 ? 1.978 -4.224 6.697 1.00 97.06 97 LEU A O 1
ATOM 736 N N . SER A 1 98 ? 2.063 -2.548 8.193 1.00 96.81 98 SER A N 1
ATOM 737 C CA . SER A 1 98 ? 3.404 -2.104 7.800 1.00 96.81 98 SER A CA 1
ATOM 738 C C . SER A 1 98 ? 4.439 -3.200 8.034 1.00 96.81 98 SER A C 1
ATOM 740 O O . SER A 1 98 ? 5.178 -3.532 7.113 1.00 96.81 98 SER A O 1
ATOM 742 N N . ARG A 1 99 ? 4.430 -3.836 9.216 1.00 95.88 99 ARG A N 1
ATOM 743 C CA . ARG A 1 99 ? 5.330 -4.957 9.525 1.00 95.88 99 ARG A CA 1
ATOM 744 C C . ARG A 1 99 ? 5.144 -6.123 8.553 1.00 95.88 99 ARG A C 1
ATOM 746 O O . ARG A 1 99 ? 6.131 -6.647 8.059 1.00 95.88 99 ARG A O 1
ATOM 753 N N . TYR A 1 100 ? 3.900 -6.489 8.240 1.00 95.81 100 TYR A N 1
ATOM 754 C CA . TYR A 1 100 ? 3.607 -7.541 7.264 1.00 95.81 100 TYR A CA 1
ATOM 755 C C . TYR A 1 100 ? 4.228 -7.244 5.892 1.00 95.81 100 TYR A C 1
ATOM 757 O O . TYR A 1 100 ? 4.865 -8.112 5.301 1.00 95.81 100 TYR A O 1
ATOM 765 N N . VAL A 1 101 ? 4.060 -6.016 5.388 1.00 96.50 101 VAL A N 1
ATOM 766 C CA . VAL A 1 101 ? 4.643 -5.612 4.101 1.00 96.50 101 VAL A CA 1
ATOM 767 C C . VAL A 1 101 ? 6.166 -5.592 4.174 1.00 96.50 101 VAL A C 1
ATOM 769 O O . VAL A 1 101 ? 6.811 -6.098 3.264 1.00 96.50 101 VAL A O 1
ATOM 772 N N . ASP A 1 102 ? 6.743 -5.049 5.245 1.00 95.56 102 ASP A N 1
ATOM 773 C CA . ASP A 1 102 ? 8.196 -4.970 5.420 1.00 95.56 102 ASP A CA 1
ATOM 774 C C . ASP A 1 102 ? 8.856 -6.351 5.539 1.00 95.56 102 ASP A C 1
ATOM 776 O O . ASP A 1 102 ? 9.969 -6.532 5.054 1.00 95.56 102 ASP A O 1
ATOM 780 N N . GLU A 1 103 ? 8.179 -7.330 6.140 1.00 94.06 103 GLU A N 1
ATOM 781 C CA . GLU A 1 103 ? 8.626 -8.726 6.175 1.00 94.06 103 GLU A CA 1
ATOM 782 C C . GLU A 1 103 ? 8.495 -9.394 4.798 1.00 94.06 103 GLU A C 1
ATOM 784 O O . GLU A 1 103 ? 9.429 -10.059 4.353 1.00 94.06 103 GLU A O 1
ATOM 789 N N . ALA A 1 104 ? 7.376 -9.190 4.092 1.00 94.38 104 ALA A N 1
ATOM 790 C CA . ALA A 1 104 ? 7.147 -9.791 2.776 1.00 94.38 104 ALA A CA 1
ATOM 791 C C . ALA A 1 104 ? 8.197 -9.341 1.745 1.00 94.38 104 ALA A C 1
ATOM 793 O O . ALA A 1 104 ? 8.767 -10.170 1.041 1.00 94.38 104 ALA A O 1
ATOM 794 N N . ILE A 1 105 ? 8.511 -8.041 1.693 1.00 95.00 105 ILE A N 1
ATOM 795 C CA . ILE A 1 105 ? 9.471 -7.485 0.721 1.00 95.00 105 ILE A CA 1
ATOM 796 C C . ILE A 1 105 ? 10.938 -7.844 1.007 1.00 95.00 105 ILE A C 1
ATOM 798 O O . ILE A 1 105 ? 11.797 -7.564 0.176 1.00 95.00 105 ILE A O 1
ATOM 802 N N . GLN A 1 106 ? 11.253 -8.413 2.177 1.00 92.19 106 GLN A N 1
ATOM 803 C CA . GLN A 1 106 ? 12.590 -8.963 2.443 1.00 92.19 106 GLN A CA 1
ATOM 804 C C . GLN A 1 106 ? 12.809 -10.309 1.739 1.00 92.19 106 GLN A C 1
ATOM 806 O O . GLN A 1 106 ? 13.952 -10.740 1.586 1.00 92.19 106 GLN A O 1
ATOM 811 N N . GLY A 1 107 ? 11.727 -10.980 1.337 1.00 90.69 107 GLY A N 1
ATOM 812 C CA . GLY A 1 107 ? 11.751 -12.210 0.556 1.00 90.69 107 GLY A CA 1
ATOM 813 C C . GLY A 1 107 ? 11.271 -12.004 -0.880 1.00 90.69 107 GLY A C 1
ATOM 814 O O . GLY A 1 107 ? 11.144 -10.882 -1.360 1.00 90.69 107 GLY A O 1
ATOM 815 N N . VAL A 1 108 ? 10.995 -13.122 -1.556 1.00 91.38 108 VAL A N 1
ATOM 816 C CA . VAL A 1 108 ? 10.313 -13.128 -2.857 1.00 91.38 108 VAL A CA 1
ATOM 817 C C . VAL A 1 108 ? 8.818 -12.985 -2.614 1.00 91.38 108 VAL A C 1
ATOM 819 O O . VAL A 1 108 ? 8.201 -13.896 -2.050 1.00 91.38 108 VAL A O 1
ATOM 822 N N . VAL A 1 109 ? 8.247 -11.873 -3.068 1.00 94.06 109 VAL A N 1
ATOM 823 C CA . VAL A 1 109 ? 6.835 -11.568 -2.885 1.00 94.06 109 VAL A CA 1
ATOM 824 C C . VAL A 1 109 ? 5.991 -12.407 -3.838 1.00 94.06 109 VAL A C 1
ATOM 826 O O . VAL A 1 109 ? 6.125 -12.353 -5.060 1.00 94.06 109 VAL A O 1
ATOM 829 N N . ARG A 1 110 ? 5.057 -13.170 -3.278 1.00 92.44 110 ARG A N 1
ATOM 830 C CA . ARG A 1 110 ? 4.147 -14.066 -3.997 1.00 92.44 110 ARG A CA 1
ATOM 831 C C . ARG A 1 110 ? 2.728 -13.505 -4.056 1.00 92.44 110 ARG A C 1
ATOM 833 O O . ARG A 1 110 ? 2.300 -12.702 -3.229 1.00 92.44 110 ARG A O 1
ATOM 840 N N . ASN A 1 111 ? 1.933 -14.000 -5.007 1.00 92.62 111 ASN A N 1
ATOM 841 C CA . ASN A 1 111 ? 0.546 -13.551 -5.182 1.00 92.62 111 ASN A CA 1
ATOM 842 C C . ASN A 1 111 ? -0.321 -13.778 -3.924 1.00 92.62 111 ASN A C 1
ATOM 844 O O . ASN A 1 111 ? -1.155 -12.944 -3.575 1.00 92.62 111 ASN A O 1
ATOM 848 N N . ASN A 1 112 ? -0.091 -14.875 -3.193 1.00 94.19 112 ASN A N 1
ATOM 849 C CA . ASN A 1 112 ? -0.815 -15.153 -1.952 1.00 94.19 112 ASN A CA 1
ATOM 850 C C . ASN A 1 112 ? -0.535 -14.110 -0.857 1.00 94.19 112 ASN A C 1
ATOM 852 O O . ASN A 1 112 ? -1.386 -13.924 0.013 1.00 94.19 112 ASN A O 1
ATOM 856 N N . GLU A 1 113 ? 0.609 -13.425 -0.881 1.00 95.12 113 GLU A N 1
ATOM 857 C CA . GLU A 1 113 ? 0.926 -12.360 0.075 1.00 95.12 113 GLU A CA 1
ATOM 858 C C . GLU A 1 113 ? 0.157 -11.081 -0.255 1.00 95.12 113 GLU A C 1
ATOM 860 O O . GLU A 1 113 ? -0.494 -10.509 0.619 1.00 95.12 113 GLU A O 1
ATOM 865 N N . VAL A 1 114 ? 0.102 -10.706 -1.537 1.00 96.00 114 VAL A N 1
ATOM 866 C CA . VAL A 1 114 ? -0.722 -9.583 -2.021 1.00 96.00 114 VAL A CA 1
ATOM 867 C C . VAL A 1 114 ? -2.203 -9.806 -1.689 1.00 96.00 114 VAL A C 1
ATOM 869 O O . VAL A 1 114 ? -2.882 -8.920 -1.165 1.00 96.00 114 VAL A O 1
ATOM 872 N N . GLU A 1 115 ? -2.725 -11.007 -1.942 1.00 95.69 115 GLU A N 1
ATOM 873 C CA . GLU A 1 115 ? -4.109 -11.361 -1.608 1.00 95.69 115 GLU A CA 1
ATOM 874 C C . GLU A 1 115 ? -4.367 -11.374 -0.098 1.00 95.69 115 GLU A C 1
ATOM 876 O O . GLU A 1 115 ? -5.441 -10.978 0.362 1.00 95.69 115 GLU A O 1
ATOM 881 N N . THR A 1 116 ? -3.399 -11.833 0.694 1.00 94.81 116 THR A N 1
ATOM 882 C CA . THR A 1 116 ? -3.511 -11.851 2.158 1.00 94.81 116 THR A CA 1
ATOM 883 C C . THR A 1 116 ? -3.542 -10.435 2.718 1.00 94.81 116 THR A C 1
ATOM 885 O O . THR A 1 116 ? -4.437 -10.132 3.509 1.00 94.81 116 THR A O 1
ATOM 888 N N . PHE A 1 117 ? -2.670 -9.548 2.236 1.00 96.25 117 PHE A N 1
ATOM 889 C CA . PHE A 1 117 ? -2.691 -8.126 2.573 1.00 96.25 117 PHE A CA 1
ATOM 890 C C . PHE A 1 117 ? -4.047 -7.482 2.248 1.00 96.25 117 PHE A C 1
ATOM 892 O O . PHE A 1 117 ? -4.691 -6.900 3.121 1.00 96.25 117 PHE A O 1
ATOM 899 N N . ARG A 1 118 ? -4.549 -7.655 1.018 1.00 96.25 118 ARG A N 1
ATOM 900 C CA . ARG A 1 118 ? -5.827 -7.059 0.587 1.00 96.25 118 ARG A CA 1
ATOM 901 C C . ARG A 1 118 ? -7.020 -7.577 1.388 1.00 96.25 118 ARG A C 1
ATOM 903 O O . ARG A 1 118 ? -7.892 -6.791 1.759 1.00 96.25 118 ARG A O 1
ATOM 910 N N . ARG A 1 119 ? -7.050 -8.876 1.709 1.00 94.94 119 ARG A N 1
ATOM 911 C CA . ARG A 1 119 ? -8.072 -9.455 2.599 1.00 94.94 119 ARG A CA 1
ATOM 912 C C . ARG A 1 119 ? -7.989 -8.877 4.011 1.00 94.94 119 ARG A C 1
ATOM 914 O O . ARG A 1 119 ? -9.028 -8.568 4.591 1.00 94.94 119 ARG A O 1
ATOM 921 N N . ALA A 1 120 ? -6.785 -8.678 4.546 1.00 95.06 120 ALA A N 1
ATOM 922 C CA . ALA A 1 120 ? -6.603 -8.024 5.838 1.00 95.06 120 ALA A CA 1
ATOM 923 C C . ALA A 1 120 ? -7.116 -6.573 5.811 1.00 95.06 120 ALA A C 1
ATOM 925 O O . ALA A 1 120 ? -7.835 -6.170 6.722 1.00 95.06 120 ALA A O 1
ATOM 926 N N . CYS A 1 121 ? -6.855 -5.808 4.746 1.00 96.06 121 CYS A N 1
ATOM 927 C CA . CYS A 1 121 ? -7.409 -4.460 4.587 1.00 96.06 121 CYS A CA 1
ATOM 928 C C . CYS A 1 121 ? -8.946 -4.452 4.531 1.00 96.06 121 CYS A C 1
ATOM 930 O O . CYS A 1 121 ? -9.573 -3.586 5.137 1.00 96.06 121 CYS A O 1
ATOM 932 N N . GLN A 1 122 ? -9.565 -5.420 3.850 1.00 94.69 122 GLN A N 1
ATOM 933 C CA . GLN A 1 122 ? -11.029 -5.545 3.804 1.00 94.69 122 GLN A CA 1
ATOM 934 C C . GLN A 1 122 ? -11.629 -5.866 5.179 1.00 94.69 122 GLN A C 1
ATOM 936 O O . GLN A 1 122 ? -12.659 -5.301 5.550 1.00 94.69 122 GLN A O 1
ATOM 941 N N . LEU A 1 123 ? -10.979 -6.756 5.935 1.00 94.50 123 LEU A N 1
ATOM 942 C CA . LEU A 1 123 ? -11.418 -7.168 7.267 1.00 94.50 123 LEU A CA 1
ATOM 943 C C . LEU A 1 123 ? -11.259 -6.041 8.298 1.00 94.50 123 LEU A C 1
ATOM 945 O O . LEU A 1 123 ? -12.192 -5.749 9.044 1.00 94.50 123 LEU A O 1
ATOM 949 N N . LEU A 1 124 ? -10.080 -5.417 8.333 1.00 94.56 124 LEU A N 1
ATOM 950 C CA . LEU A 1 124 ? -9.664 -4.504 9.401 1.00 94.56 124 LEU A CA 1
ATOM 951 C C . LEU A 1 124 ? -10.000 -3.038 9.114 1.00 94.56 124 LEU A C 1
ATOM 953 O O . LEU A 1 124 ? -10.021 -2.233 10.039 1.00 94.56 124 LEU A O 1
ATOM 957 N N . LYS A 1 125 ? -10.274 -2.688 7.849 1.00 94.56 125 LYS A N 1
ATOM 958 C CA . LYS A 1 125 ? -10.624 -1.328 7.402 1.00 94.56 125 LYS A CA 1
ATOM 959 C C . LYS A 1 125 ? -9.650 -0.254 7.936 1.00 94.56 125 LYS A C 1
ATOM 961 O O . LYS A 1 125 ? -10.095 0.685 8.603 1.00 94.56 125 LYS A O 1
ATOM 966 N N . PRO A 1 126 ? -8.335 -0.391 7.670 1.00 95.69 126 PRO A N 1
ATOM 967 C CA . PRO A 1 126 ? -7.334 0.604 8.057 1.00 95.69 126 PRO A CA 1
ATOM 968 C C . PRO A 1 126 ? -7.602 1.972 7.418 1.00 95.69 126 PRO A C 1
ATOM 970 O O . PRO A 1 126 ? -8.449 2.119 6.531 1.00 95.69 126 PRO A O 1
ATOM 973 N N . ASP A 1 127 ? -6.812 2.967 7.826 1.00 95.62 127 ASP A N 1
ATOM 974 C CA . ASP A 1 127 ? -6.741 4.231 7.101 1.00 95.62 127 ASP A CA 1
ATOM 975 C C . ASP A 1 127 ? -6.466 3.990 5.605 1.00 95.62 127 ASP A C 1
ATOM 977 O O . ASP A 1 127 ? -5.574 3.226 5.227 1.00 95.62 127 ASP A O 1
ATOM 981 N N . THR A 1 128 ? -7.264 4.630 4.749 1.00 95.06 128 THR A N 1
ATOM 982 C CA . THR A 1 128 ? -7.250 4.381 3.301 1.00 95.06 128 THR A CA 1
ATOM 983 C C . THR A 1 128 ? -5.954 4.856 2.651 1.00 95.06 128 THR A C 1
ATOM 985 O O . THR A 1 128 ? -5.475 4.210 1.721 1.00 95.06 128 THR A O 1
ATOM 988 N N . SER A 1 129 ? -5.361 5.946 3.149 1.00 95.50 129 SER A N 1
ATOM 989 C CA . SER A 1 129 ? -4.104 6.466 2.609 1.00 95.50 129 SER A CA 1
ATOM 990 C C . SER A 1 129 ? -2.936 5.536 2.939 1.00 95.50 129 SER A C 1
ATOM 992 O O . SER A 1 129 ? -2.161 5.187 2.048 1.00 95.50 129 SER A O 1
ATOM 994 N N . LEU A 1 130 ? -2.880 5.035 4.178 1.00 95.62 130 LEU A N 1
ATOM 995 C CA . LEU A 1 130 ? -1.891 4.045 4.599 1.00 95.62 130 LEU A CA 1
ATOM 996 C C . LEU A 1 130 ? -2.045 2.735 3.819 1.00 95.62 130 LEU A C 1
ATOM 998 O O . LEU A 1 130 ? -1.064 2.207 3.301 1.00 95.62 130 LEU A O 1
ATOM 1002 N N . ALA A 1 131 ? -3.273 2.221 3.705 1.00 95.81 131 ALA A N 1
ATOM 1003 C CA . ALA A 1 131 ? -3.546 0.981 2.984 1.00 95.81 131 ALA A CA 1
ATOM 1004 C C . ALA A 1 131 ? -3.135 1.069 1.514 1.00 95.81 131 ALA A C 1
ATOM 1006 O O . ALA A 1 131 ? -2.524 0.140 0.993 1.00 95.81 131 ALA A O 1
ATOM 1007 N N . HIS A 1 132 ? -3.431 2.194 0.860 1.00 94.88 132 HIS A N 1
ATOM 1008 C CA . HIS A 1 132 ? -3.032 2.428 -0.521 1.00 94.88 132 HIS A CA 1
ATOM 1009 C C . HIS A 1 132 ? -1.508 2.497 -0.671 1.00 94.88 132 HIS A C 1
ATOM 1011 O O . HIS A 1 132 ? -0.955 1.832 -1.544 1.00 94.88 132 HIS A O 1
ATOM 1017 N N . ALA A 1 133 ? -0.820 3.243 0.199 1.00 95.00 133 ALA A N 1
ATOM 1018 C CA . ALA A 1 133 ? 0.639 3.344 0.167 1.00 95.00 133 ALA A CA 1
ATOM 1019 C C . ALA A 1 133 ? 1.317 1.972 0.348 1.00 95.00 133 ALA A C 1
ATOM 1021 O O . ALA A 1 133 ? 2.259 1.640 -0.372 1.00 95.00 133 ALA A O 1
ATOM 1022 N N . LEU A 1 134 ? 0.805 1.155 1.272 1.00 97.31 134 LEU A N 1
ATOM 1023 C CA . LEU A 1 134 ? 1.291 -0.202 1.516 1.00 97.31 134 LEU A CA 1
ATOM 1024 C C . LEU A 1 134 ? 0.961 -1.171 0.363 1.00 97.31 134 LEU A C 1
ATOM 1026 O O . LEU A 1 134 ? 1.832 -1.955 -0.007 1.00 97.31 134 LEU A O 1
ATOM 1030 N N . ASP A 1 135 ? -0.231 -1.091 -0.251 1.00 95.94 135 ASP A N 1
ATOM 1031 C CA . ASP A 1 135 ? -0.585 -1.905 -1.433 1.00 95.94 135 ASP A CA 1
ATOM 1032 C C . ASP A 1 135 ? 0.339 -1.589 -2.609 1.00 95.94 135 ASP A C 1
ATOM 1034 O O . ASP A 1 135 ? 0.870 -2.501 -3.235 1.00 95.94 135 ASP A O 1
ATOM 1038 N N . VAL A 1 136 ? 0.591 -0.301 -2.877 1.00 92.06 136 VAL A N 1
ATOM 1039 C CA . VAL A 1 136 ? 1.512 0.134 -3.937 1.00 92.06 136 VAL A CA 1
ATOM 1040 C C . VAL A 1 136 ? 2.920 -0.398 -3.678 1.00 92.06 136 VAL A C 1
ATOM 1042 O O . VAL A 1 136 ? 3.533 -0.952 -4.589 1.00 92.06 136 VAL A O 1
ATOM 1045 N N . LYS A 1 137 ? 3.419 -0.286 -2.440 1.00 94.00 137 LYS A N 1
ATOM 1046 C CA . LYS A 1 137 ? 4.743 -0.793 -2.049 1.00 94.00 137 LYS A CA 1
ATOM 1047 C C . LYS A 1 137 ? 4.856 -2.308 -2.259 1.00 94.00 137 LYS A C 1
ATOM 1049 O O . LYS A 1 137 ? 5.790 -2.765 -2.915 1.00 94.00 137 LYS A O 1
ATOM 1054 N N . LEU A 1 138 ? 3.895 -3.076 -1.743 1.00 95.31 138 LEU A N 1
ATOM 1055 C CA . LEU A 1 138 ? 3.887 -4.537 -1.836 1.00 95.31 138 LEU A CA 1
ATOM 1056 C C . LEU A 1 138 ? 3.712 -5.016 -3.281 1.00 95.31 138 LEU A C 1
ATOM 1058 O O . LEU A 1 138 ? 4.436 -5.894 -3.744 1.00 95.31 138 LEU A O 1
ATOM 1062 N N . TYR A 1 139 ? 2.770 -4.423 -4.015 1.00 92.19 139 TYR A N 1
ATOM 1063 C CA . TYR A 1 139 ? 2.498 -4.795 -5.398 1.00 92.19 139 TYR A CA 1
ATOM 1064 C C . TYR A 1 139 ? 3.670 -4.451 -6.320 1.00 92.19 139 TYR A C 1
ATOM 1066 O O . TYR A 1 139 ? 3.945 -5.188 -7.265 1.00 92.19 139 TYR A O 1
ATOM 1074 N N . ARG A 1 140 ? 4.401 -3.369 -6.034 1.00 89.25 140 ARG A N 1
ATOM 1075 C CA . ARG A 1 140 ? 5.643 -3.043 -6.740 1.00 89.25 140 ARG A CA 1
ATOM 1076 C C . ARG A 1 140 ? 6.706 -4.120 -6.531 1.00 89.25 140 ARG A C 1
ATOM 1078 O O . ARG A 1 140 ? 7.251 -4.599 -7.519 1.00 89.25 140 ARG A O 1
ATOM 1085 N N . ALA A 1 141 ? 6.950 -4.539 -5.289 1.00 92.06 141 ALA A N 1
ATOM 1086 C CA . ALA A 1 141 ? 7.892 -5.622 -4.994 1.00 92.06 141 ALA A CA 1
ATOM 1087 C C . ALA A 1 141 ? 7.489 -6.934 -5.692 1.00 92.06 141 ALA A C 1
ATOM 1089 O O . ALA A 1 141 ? 8.291 -7.504 -6.426 1.00 92.06 141 ALA A O 1
ATOM 1090 N N . PHE A 1 142 ? 6.210 -7.322 -5.599 1.00 92.19 142 PHE A N 1
ATOM 1091 C CA . PHE A 1 142 ? 5.649 -8.461 -6.339 1.00 92.19 142 PHE A CA 1
ATOM 1092 C C . PHE A 1 142 ? 5.954 -8.390 -7.837 1.00 92.19 142 PHE A C 1
ATOM 1094 O O . PHE A 1 142 ? 6.395 -9.358 -8.447 1.00 92.19 142 PHE A O 1
ATOM 1101 N N . ARG A 1 143 ? 5.733 -7.229 -8.454 1.00 87.50 143 ARG A N 1
ATOM 1102 C CA . ARG A 1 143 ? 5.964 -7.046 -9.885 1.00 87.50 143 ARG A CA 1
ATOM 1103 C C . ARG A 1 143 ? 7.432 -7.155 -10.280 1.00 87.50 143 ARG A C 1
ATOM 1105 O O . ARG A 1 143 ? 7.702 -7.699 -11.348 1.00 87.50 143 ARG A O 1
ATOM 1112 N N . LEU A 1 144 ? 8.343 -6.657 -9.450 1.00 85.75 144 LEU A N 1
ATOM 1113 C CA . LEU A 1 144 ? 9.783 -6.783 -9.675 1.00 85.75 144 LEU A CA 1
ATOM 1114 C C . LEU A 1 144 ? 10.243 -8.237 -9.546 1.00 85.75 144 LEU A C 1
ATOM 1116 O O . LEU A 1 144 ? 11.041 -8.692 -10.358 1.00 85.75 144 LEU A O 1
ATOM 1120 N N . ASP A 1 145 ? 9.691 -8.990 -8.598 1.00 88.06 145 ASP A N 1
ATOM 1121 C CA . ASP A 1 145 ? 10.019 -10.407 -8.449 1.00 88.06 145 ASP A CA 1
ATOM 1122 C C . ASP A 1 145 ? 9.517 -11.247 -9.626 1.00 88.06 145 ASP A C 1
ATOM 1124 O O . ASP A 1 145 ? 10.280 -12.040 -10.168 1.00 88.06 145 ASP A O 1
ATOM 1128 N N . ARG A 1 146 ? 8.299 -11.000 -10.133 1.00 87.00 146 ARG A N 1
ATOM 1129 C CA . ARG A 1 146 ? 7.815 -11.656 -11.369 1.00 87.00 146 ARG A CA 1
ATOM 1130 C C . ARG A 1 146 ? 8.719 -11.383 -12.560 1.00 87.00 146 ARG A C 1
ATOM 1132 O O . ARG A 1 146 ? 9.016 -12.273 -13.347 1.00 87.00 146 ARG A O 1
ATOM 1139 N N . VAL A 1 147 ? 9.180 -10.148 -12.664 1.00 84.06 147 VAL A N 1
ATOM 1140 C CA . VAL A 1 147 ? 10.114 -9.727 -13.697 1.00 84.06 147 VAL A CA 1
ATOM 1141 C C . VAL A 1 147 ? 11.462 -10.455 -13.576 1.00 84.06 147 VAL A C 1
ATOM 1143 O O . VAL A 1 147 ? 11.978 -10.930 -14.584 1.00 84.06 147 VAL A O 1
ATOM 1146 N N . ARG A 1 148 ? 12.003 -10.604 -12.359 1.00 83.31 148 ARG A N 1
ATOM 1147 C CA . ARG A 1 148 ? 13.225 -11.387 -12.086 1.00 83.31 148 ARG A CA 1
ATOM 1148 C C . ARG A 1 148 ? 13.052 -12.877 -12.385 1.00 83.31 148 ARG A C 1
ATOM 1150 O O . ARG A 1 148 ? 14.018 -13.537 -12.744 1.00 83.31 148 ARG A O 1
ATOM 1157 N N . GLU A 1 149 ? 11.831 -13.392 -12.276 1.00 85.75 149 GLU A N 1
ATOM 1158 C CA . GLU A 1 149 ? 11.454 -14.756 -12.671 1.00 85.75 149 GLU A CA 1
ATOM 1159 C C . GLU A 1 149 ? 11.220 -14.911 -14.191 1.00 85.75 149 GLU A C 1
ATOM 1161 O O . GLU A 1 149 ? 10.765 -15.962 -14.638 1.00 85.75 149 GLU A O 1
ATOM 1166 N N . GLY A 1 150 ? 11.503 -13.880 -14.999 1.00 82.38 150 GLY A N 1
ATOM 1167 C CA . GLY A 1 150 ? 11.352 -13.904 -16.460 1.00 82.38 150 GLY A CA 1
ATOM 1168 C C . GLY A 1 150 ? 9.951 -13.530 -16.958 1.00 82.38 150 GLY A C 1
ATOM 1169 O O . GLY A 1 150 ? 9.701 -13.468 -18.165 1.00 82.38 150 GLY A O 1
ATOM 1170 N N . GLU A 1 151 ? 9.018 -13.213 -16.058 1.00 84.62 151 GLU A N 1
ATOM 1171 C CA . GLU A 1 151 ? 7.663 -12.815 -16.424 1.00 84.62 151 GLU A CA 1
ATOM 1172 C C . GLU A 1 151 ? 7.543 -11.314 -16.666 1.00 84.62 151 GLU A C 1
ATOM 1174 O O . GLU A 1 151 ? 7.115 -10.522 -15.821 1.00 84.62 151 GLU A O 1
ATOM 1179 N N . MET A 1 152 ? 7.883 -10.928 -17.892 1.00 81.50 152 MET A N 1
ATOM 1180 C CA . MET A 1 152 ? 7.780 -9.545 -18.331 1.00 81.50 152 MET A CA 1
ATOM 1181 C C . MET A 1 152 ? 6.322 -9.141 -18.580 1.00 81.50 152 MET A C 1
ATOM 1183 O O . MET A 1 152 ? 5.617 -9.767 -19.383 1.00 81.50 152 MET A O 1
ATOM 1187 N N . PRO A 1 153 ? 5.839 -8.064 -17.945 1.00 78.62 153 PRO A N 1
ATOM 1188 C CA . PRO A 1 153 ? 4.481 -7.608 -18.157 1.00 78.62 153 PRO A CA 1
ATOM 1189 C C . PRO A 1 153 ? 4.315 -6.994 -19.537 1.00 78.62 153 PRO A C 1
ATOM 1191 O O . PRO A 1 153 ? 5.152 -6.226 -19.999 1.00 78.62 153 PRO A O 1
ATOM 1194 N N . ARG A 1 154 ? 3.182 -7.265 -20.180 1.00 83.31 154 ARG A N 1
ATOM 1195 C CA . ARG A 1 154 ? 2.837 -6.599 -21.436 1.00 83.31 154 ARG A CA 1
ATOM 1196 C C . ARG A 1 154 ? 2.393 -5.167 -21.149 1.00 83.31 154 ARG A C 1
ATOM 1198 O O . ARG A 1 154 ? 1.460 -4.950 -20.376 1.00 83.31 154 ARG A O 1
ATOM 1205 N N . ALA A 1 155 ? 3.055 -4.204 -21.776 1.00 81.06 155 ALA A N 1
ATOM 1206 C CA . ALA A 1 155 ? 2.670 -2.802 -21.744 1.00 81.06 155 ALA A CA 1
ATOM 1207 C C . ALA A 1 155 ? 1.663 -2.487 -22.858 1.00 81.06 155 ALA A C 1
ATOM 1209 O O . ALA A 1 155 ? 1.603 -3.162 -23.887 1.00 81.06 155 ALA A O 1
ATOM 1210 N N . SER A 1 156 ? 0.877 -1.428 -22.656 1.00 74.56 156 SER A N 1
ATOM 1211 C CA . SER A 1 156 ? -0.026 -0.913 -23.683 1.00 74.56 156 SER A CA 1
ATOM 1212 C C . SER A 1 156 ? 0.762 -0.402 -24.893 1.00 74.56 156 SER A C 1
ATOM 1214 O O . SER A 1 156 ? 1.654 0.439 -24.761 1.00 74.56 156 SER A O 1
ATOM 1216 N N . SER A 1 157 ? 0.389 -0.876 -26.081 1.00 71.44 157 SER A N 1
ATOM 1217 C CA . SER A 1 157 ? 0.912 -0.414 -27.369 1.00 71.44 157 SER A CA 1
ATOM 1218 C C . SER A 1 157 ? 0.031 0.660 -28.016 1.00 71.44 157 SER A C 1
ATOM 1220 O O . SER A 1 157 ? 0.125 0.886 -29.220 1.00 71.44 157 SER A O 1
ATOM 1222 N N . VAL A 1 158 ? -0.848 1.331 -27.258 1.00 73.75 158 VAL A N 1
ATOM 1223 C CA . VAL A 1 158 ? -1.687 2.412 -27.807 1.00 73.75 158 VAL A CA 1
ATOM 1224 C C . VAL A 1 158 ? -0.790 3.475 -28.453 1.00 73.75 158 VAL A C 1
ATOM 1226 O O . VAL A 1 158 ? 0.090 4.036 -27.806 1.00 73.75 158 VAL A O 1
ATOM 1229 N N . GLY A 1 159 ? -1.001 3.726 -29.749 1.00 72.69 159 GLY A N 1
ATOM 1230 C CA . GLY A 1 159 ? -0.189 4.657 -30.543 1.00 72.69 159 GLY A CA 1
ATOM 1231 C C . GLY A 1 159 ? 1.156 4.102 -31.038 1.00 72.69 159 GLY A C 1
ATOM 1232 O O . GLY A 1 159 ? 1.913 4.836 -31.669 1.00 72.69 159 GLY A O 1
ATOM 1233 N N . LEU A 1 160 ? 1.459 2.822 -30.796 1.00 79.88 160 LEU A N 1
ATOM 1234 C CA . LEU A 1 160 ? 2.640 2.127 -31.309 1.00 79.88 160 LEU A CA 1
ATOM 1235 C C . LEU A 1 160 ? 2.235 1.099 -32.369 1.00 79.88 160 LEU A C 1
ATOM 1237 O O . LEU A 1 160 ? 1.578 0.102 -32.077 1.00 79.88 160 LEU A O 1
ATOM 1241 N N . HIS A 1 161 ? 2.690 1.308 -33.604 1.00 83.38 161 HIS A N 1
ATOM 1242 C CA . HIS A 1 161 ? 2.646 0.270 -34.630 1.00 83.38 161 HIS A CA 1
ATOM 1243 C C . HIS A 1 161 ? 3.790 -0.715 -34.390 1.00 83.38 161 HIS A C 1
ATOM 1245 O O . HIS A 1 161 ? 4.956 -0.389 -34.623 1.00 83.38 161 HIS A O 1
ATOM 1251 N N . LEU A 1 162 ? 3.442 -1.904 -33.902 1.00 85.94 162 LEU A N 1
ATOM 1252 C CA . LEU A 1 162 ? 4.364 -3.016 -33.699 1.00 85.94 162 LEU A CA 1
ATOM 1253 C C . LEU A 1 162 ? 4.045 -4.145 -34.694 1.00 85.94 162 LEU A C 1
ATOM 1255 O O . LEU A 1 162 ? 2.867 -4.380 -34.981 1.00 85.94 162 LEU A O 1
ATOM 1259 N N . PRO A 1 163 ? 5.063 -4.842 -35.228 1.00 86.56 163 PRO A N 1
ATOM 1260 C CA . PRO A 1 163 ? 4.892 -6.125 -35.903 1.00 86.56 163 PRO A CA 1
ATOM 1261 C C . PRO A 1 163 ? 4.081 -7.120 -35.061 1.00 86.56 163 PRO A C 1
ATOM 1263 O O . PRO A 1 163 ? 4.110 -7.077 -33.834 1.00 86.56 163 PRO A O 1
ATOM 1266 N N . THR A 1 164 ? 3.387 -8.053 -35.716 1.00 83.50 164 THR A N 1
ATOM 1267 C CA . THR A 1 164 ? 2.477 -9.019 -35.066 1.00 83.50 164 THR A CA 1
ATOM 1268 C C . THR A 1 164 ? 3.158 -9.917 -34.025 1.00 83.50 164 THR A C 1
ATOM 1270 O O . THR A 1 164 ? 2.507 -10.401 -33.105 1.00 83.50 164 THR A O 1
ATOM 1273 N N . ASP A 1 165 ? 4.463 -10.133 -34.153 1.00 88.56 165 ASP A N 1
ATOM 1274 C CA . ASP A 1 165 ? 5.297 -10.956 -33.274 1.00 88.56 165 ASP A CA 1
ATOM 1275 C C . ASP A 1 165 ? 6.164 -10.132 -32.299 1.00 88.56 165 ASP A C 1
ATOM 1277 O O . ASP A 1 165 ? 6.990 -10.682 -31.559 1.00 88.56 165 ASP A O 1
ATOM 1281 N N . GLU A 1 166 ? 5.981 -8.810 -32.278 1.00 89.69 166 GLU A N 1
ATOM 1282 C CA . GLU A 1 166 ? 6.685 -7.902 -31.383 1.00 89.69 166 GLU A CA 1
ATOM 1283 C C . GLU A 1 166 ? 5.799 -7.540 -30.183 1.00 89.69 166 GLU A C 1
ATOM 1285 O O . GLU A 1 166 ? 4.703 -6.995 -30.316 1.00 89.69 166 GLU A O 1
ATOM 1290 N N . ILE A 1 167 ? 6.285 -7.858 -28.984 1.00 88.56 167 ILE A N 1
ATOM 1291 C CA . ILE A 1 167 ? 5.564 -7.645 -27.727 1.00 88.56 167 ILE A CA 1
ATOM 1292 C C . ILE A 1 167 ? 6.180 -6.449 -27.014 1.00 88.56 167 ILE A C 1
ATOM 1294 O O . ILE A 1 167 ? 7.382 -6.433 -26.757 1.00 88.56 167 ILE A O 1
ATOM 1298 N N . CYS A 1 168 ? 5.350 -5.466 -26.668 1.00 89.38 168 CYS A N 1
ATOM 1299 C CA . CYS A 1 168 ? 5.751 -4.325 -25.853 1.00 89.38 168 CYS A CA 1
ATOM 1300 C C . CYS A 1 168 ? 5.796 -4.717 -24.375 1.00 89.38 168 CYS A C 1
ATOM 1302 O O . CYS A 1 168 ? 4.783 -5.155 -23.829 1.00 89.38 168 CYS A O 1
ATOM 1304 N N . TYR A 1 169 ? 6.932 -4.502 -23.718 1.00 86.62 169 TYR A N 1
ATOM 1305 C CA . TYR A 1 169 ? 7.100 -4.720 -22.278 1.00 86.62 169 TYR A CA 1
ATOM 1306 C C . TYR A 1 169 ? 7.191 -3.415 -21.485 1.00 86.62 169 TYR A C 1
ATOM 1308 O O . TYR A 1 169 ? 6.776 -3.361 -20.332 1.00 86.62 169 TYR A O 1
ATOM 1316 N N . LEU A 1 170 ? 7.662 -2.337 -22.117 1.00 87.19 170 LEU A N 1
ATOM 1317 C CA . LEU A 1 170 ? 7.703 -1.001 -21.527 1.00 87.19 170 LEU A CA 1
ATOM 1318 C C . LEU A 1 170 ? 7.328 0.037 -22.582 1.00 87.19 170 LEU A C 1
ATOM 1320 O O . LEU A 1 170 ? 7.788 -0.046 -23.717 1.00 87.19 170 LEU A O 1
ATOM 1324 N N . ASN A 1 171 ? 6.512 1.013 -22.201 1.00 88.81 171 ASN A N 1
ATOM 1325 C CA . ASN A 1 171 ? 6.191 2.188 -23.004 1.00 88.81 171 ASN A CA 1
ATOM 1326 C C . ASN A 1 171 ? 5.929 3.345 -22.039 1.00 88.81 171 ASN A C 1
ATOM 1328 O O . ASN A 1 171 ? 4.855 3.414 -21.439 1.00 88.81 171 ASN A O 1
ATOM 1332 N N . VAL A 1 172 ? 6.942 4.181 -21.816 1.00 87.62 172 VAL A N 1
ATOM 1333 C CA . VAL A 1 172 ? 6.894 5.245 -20.808 1.00 87.62 172 VAL A CA 1
ATOM 1334 C C . VAL A 1 172 ? 7.424 6.568 -21.355 1.00 87.62 172 VAL A C 1
ATOM 1336 O O . VAL A 1 172 ? 8.381 6.572 -22.138 1.00 87.62 172 VAL A O 1
ATOM 1339 N N . PRO A 1 173 ? 6.879 7.710 -20.899 1.00 90.62 173 PRO A N 1
ATOM 1340 C CA . PRO A 1 173 ? 7.506 9.001 -21.124 1.00 90.62 173 PRO A CA 1
ATOM 1341 C C . PRO A 1 173 ? 8.927 9.005 -20.562 1.00 90.62 173 PRO A C 1
ATOM 1343 O O . PRO A 1 173 ? 9.163 8.558 -19.438 1.00 90.62 173 PRO A O 1
ATOM 1346 N N . ALA A 1 174 ? 9.866 9.523 -21.346 1.00 92.44 174 ALA A N 1
ATOM 1347 C CA . ALA A 1 174 ? 11.265 9.592 -20.968 1.00 92.44 174 ALA A CA 1
ATOM 1348 C C . ALA A 1 174 ? 11.902 10.898 -21.443 1.00 92.44 174 ALA A C 1
ATOM 1350 O O . ALA A 1 174 ? 11.568 11.428 -22.504 1.00 92.44 174 ALA A O 1
ATOM 1351 N N . MET A 1 175 ? 12.866 11.398 -20.680 1.00 93.81 175 MET A N 1
ATOM 1352 C CA . MET A 1 175 ? 13.722 12.509 -21.074 1.00 93.81 175 MET A CA 1
ATOM 1353 C C . MET A 1 175 ? 15.153 12.006 -21.189 1.00 93.81 175 MET A C 1
ATOM 1355 O O . MET A 1 175 ? 15.758 11.616 -20.197 1.00 93.81 175 MET A O 1
ATOM 1359 N N . ARG A 1 176 ? 15.693 11.998 -22.404 1.00 92.81 176 ARG A N 1
ATOM 1360 C CA . ARG A 1 176 ? 17.065 11.563 -22.654 1.00 92.81 176 ARG A CA 1
ATOM 1361 C C . ARG A 1 176 ? 18.031 12.718 -22.442 1.00 92.81 176 ARG A C 1
ATOM 1363 O O . ARG A 1 176 ? 17.861 13.762 -23.069 1.00 92.81 176 ARG A O 1
ATOM 1370 N N . TRP A 1 177 ? 19.080 12.494 -21.665 1.00 91.44 177 TRP A N 1
ATOM 1371 C CA . TRP A 1 177 ? 20.156 13.446 -21.419 1.00 91.44 177 TRP A CA 1
ATOM 1372 C C . TRP A 1 177 ? 21.395 13.109 -22.241 1.00 91.44 177 TRP A C 1
ATOM 1374 O O . TRP A 1 177 ? 21.788 11.951 -22.396 1.00 91.44 177 TRP A O 1
ATOM 1384 N N . ARG A 1 178 ? 22.019 14.146 -22.796 1.00 86.06 178 ARG A N 1
ATOM 1385 C CA . ARG A 1 178 ? 23.302 14.062 -23.491 1.00 86.06 178 ARG A CA 1
ATOM 1386 C C . ARG A 1 178 ? 24.241 15.110 -22.938 1.00 86.06 178 ARG A C 1
ATOM 1388 O O . ARG A 1 178 ? 23.923 16.297 -22.956 1.00 86.06 178 ARG A O 1
ATOM 1395 N N . TYR A 1 179 ? 25.418 14.674 -22.525 1.00 85.94 179 TYR A N 1
ATOM 1396 C CA . TYR A 1 179 ? 26.468 15.555 -22.042 1.00 85.94 179 TYR A CA 1
ATOM 1397 C C . TYR A 1 179 ? 27.376 15.914 -23.218 1.00 85.94 179 TYR A C 1
ATOM 1399 O O . TYR A 1 179 ? 28.148 15.091 -23.704 1.00 85.94 179 TYR A O 1
ATOM 1407 N N . LEU A 1 180 ? 27.208 17.129 -23.740 1.00 85.00 180 LEU A N 1
ATOM 1408 C CA . LEU A 1 180 ? 28.016 17.673 -24.829 1.00 85.00 180 LEU A CA 1
ATOM 1409 C C . LEU A 1 180 ? 29.043 18.657 -24.261 1.00 85.00 180 LEU A C 1
ATOM 1411 O O . LEU A 1 180 ? 28.880 19.163 -23.153 1.00 85.00 180 LEU A O 1
ATOM 1415 N N . GLN A 1 181 ? 30.061 19.005 -25.052 1.00 84.94 181 GLN A N 1
ATOM 1416 C CA . GLN A 1 181 ? 31.036 20.038 -24.666 1.00 84.94 181 GLN A CA 1
ATOM 1417 C C . GLN A 1 181 ? 30.378 21.395 -24.351 1.00 84.94 181 GLN A C 1
ATOM 1419 O O . GLN A 1 181 ? 30.851 22.122 -23.489 1.00 84.94 181 GLN A O 1
ATOM 1424 N N . ALA A 1 182 ? 29.259 21.713 -25.012 1.00 88.88 182 ALA A N 1
ATOM 1425 C CA . ALA A 1 182 ? 28.477 22.931 -24.782 1.00 88.88 182 ALA A CA 1
ATOM 1426 C C . ALA A 1 182 ? 27.497 22.836 -23.591 1.00 88.88 182 ALA A C 1
ATOM 1428 O O . ALA A 1 182 ? 26.668 23.726 -23.414 1.00 88.88 182 ALA A O 1
ATOM 1429 N N . GLY A 1 183 ? 27.549 21.752 -22.810 1.00 86.44 183 GLY A N 1
ATOM 1430 C CA . GLY A 1 183 ? 26.662 21.492 -21.678 1.00 86.44 183 GLY A CA 1
ATOM 1431 C C . GLY A 1 183 ? 25.675 20.347 -21.915 1.00 86.44 183 GLY A C 1
ATOM 1432 O O . GLY A 1 183 ? 25.566 19.784 -23.010 1.00 86.44 183 GLY A O 1
ATOM 1433 N N . ALA A 1 184 ? 24.954 19.989 -20.852 1.00 88.19 184 ALA A N 1
ATOM 1434 C CA . ALA A 1 184 ? 23.929 18.956 -20.899 1.00 88.19 184 ALA A CA 1
ATOM 1435 C C . ALA A 1 184 ? 22.724 19.427 -21.727 1.00 88.19 184 ALA A C 1
ATOM 1437 O O . ALA A 1 184 ? 22.213 20.530 -21.533 1.00 88.19 184 ALA A O 1
ATOM 1438 N N . ARG A 1 185 ? 22.254 18.578 -22.641 1.00 89.94 185 ARG A N 1
ATOM 1439 C CA . ARG A 1 185 ? 21.002 18.782 -23.375 1.00 89.94 185 ARG A CA 1
ATOM 1440 C C . ARG A 1 185 ? 20.050 17.634 -23.117 1.00 89.94 185 ARG A C 1
ATOM 1442 O O . ARG A 1 185 ? 20.458 16.474 -23.170 1.00 89.94 185 ARG A O 1
ATOM 1449 N N . SER A 1 186 ? 18.790 17.972 -22.884 1.00 91.62 186 SER A N 1
ATOM 1450 C CA . SER A 1 186 ? 17.712 17.008 -22.754 1.00 91.62 186 SER A CA 1
ATOM 1451 C C . SER A 1 186 ? 16.826 16.998 -23.995 1.00 91.62 186 SER A C 1
ATOM 1453 O O . SER A 1 186 ? 16.604 18.026 -24.630 1.00 91.62 186 SER A O 1
ATOM 1455 N N . THR A 1 187 ? 16.309 15.820 -24.328 1.00 92.94 187 THR A N 1
ATOM 1456 C CA . THR A 1 187 ? 15.290 15.630 -25.362 1.00 92.94 187 THR A CA 1
ATOM 1457 C C . THR A 1 187 ? 14.151 14.829 -24.751 1.00 92.94 187 THR A C 1
ATOM 1459 O O . THR A 1 187 ? 14.373 13.735 -24.229 1.00 92.94 187 THR A O 1
ATOM 1462 N N . SER A 1 188 ? 12.931 15.359 -24.800 1.00 93.62 188 SER A N 1
ATOM 1463 C CA . SER A 1 188 ? 11.734 14.653 -24.340 1.00 93.62 188 SER A CA 1
ATOM 1464 C C . SER A 1 188 ? 11.244 13.657 -25.393 1.00 93.62 188 SER A C 1
ATOM 1466 O O . SER A 1 188 ? 11.353 13.885 -26.597 1.00 93.62 188 SER A O 1
ATOM 1468 N N . GLY A 1 189 ? 10.711 12.524 -24.947 1.00 92.31 189 GLY A N 1
ATOM 1469 C CA . GLY A 1 189 ? 10.236 11.468 -25.828 1.00 92.31 189 GLY A CA 1
ATOM 1470 C C . GLY A 1 189 ? 9.557 10.327 -25.079 1.00 92.31 189 GLY A C 1
ATOM 1471 O O . GLY A 1 189 ? 9.068 10.487 -23.963 1.00 92.31 189 GLY A O 1
ATOM 1472 N N . GLN A 1 190 ? 9.518 9.170 -25.725 1.00 91.44 190 GLN A N 1
ATOM 1473 C CA . GLN A 1 190 ? 8.987 7.917 -25.198 1.00 91.44 190 GLN A CA 1
ATOM 1474 C C . GLN A 1 190 ? 10.074 6.850 -25.266 1.00 91.44 190 GLN A C 1
ATOM 1476 O O . GLN A 1 190 ? 10.689 6.671 -26.321 1.00 91.44 190 GLN A O 1
ATOM 1481 N N . LEU A 1 191 ? 10.303 6.145 -24.161 1.00 91.69 191 LEU A N 1
ATOM 1482 C CA . LEU A 1 191 ? 11.150 4.962 -24.112 1.00 91.69 191 LEU A CA 1
ATOM 1483 C C . LEU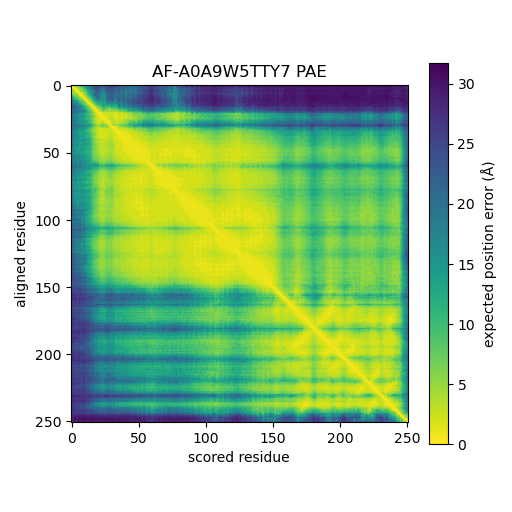 A 1 191 ? 10.267 3.720 -24.229 1.00 91.69 191 LEU A C 1
ATOM 1485 O O . LEU A 1 191 ? 9.374 3.491 -23.413 1.00 91.69 191 LEU A O 1
ATOM 1489 N N . VAL A 1 192 ? 10.534 2.926 -25.259 1.00 91.31 192 VAL A N 1
ATOM 1490 C CA . VAL A 1 192 ? 9.797 1.712 -25.590 1.00 91.31 192 VAL A CA 1
ATOM 1491 C C . VAL A 1 192 ? 10.759 0.536 -25.550 1.00 91.31 192 VAL A C 1
ATOM 1493 O O . VAL A 1 192 ? 11.811 0.574 -26.188 1.00 91.31 192 VAL A O 1
ATOM 1496 N N . VAL A 1 193 ? 10.394 -0.514 -24.823 1.00 90.62 193 VAL A N 1
ATOM 1497 C CA . VAL A 1 193 ? 11.150 -1.768 -24.747 1.00 90.62 193 VAL A CA 1
ATOM 1498 C C . VAL A 1 193 ? 10.246 -2.891 -25.222 1.00 90.62 193 VAL A C 1
ATOM 1500 O O . VAL A 1 193 ? 9.134 -3.058 -24.716 1.00 90.62 193 VAL A O 1
ATOM 1503 N N . THR A 1 194 ? 10.722 -3.658 -26.195 1.00 91.25 194 THR A N 1
ATOM 1504 C CA . THR A 1 194 ? 10.024 -4.824 -26.738 1.00 91.25 194 THR A CA 1
ATOM 1505 C C . THR A 1 194 ? 10.856 -6.086 -26.553 1.00 91.25 194 THR A C 1
ATOM 1507 O O . THR A 1 194 ? 12.004 -6.025 -26.121 1.00 91.25 194 THR A O 1
ATOM 1510 N N . ASN A 1 195 ? 10.311 -7.242 -26.930 1.00 90.44 195 ASN A N 1
ATOM 1511 C CA . ASN A 1 195 ? 11.070 -8.496 -27.033 1.00 90.44 195 ASN A CA 1
ATOM 1512 C C . ASN A 1 195 ? 12.195 -8.472 -28.090 1.00 90.44 195 ASN A C 1
ATOM 1514 O O . ASN A 1 195 ? 12.918 -9.457 -28.216 1.00 90.44 195 ASN A O 1
ATOM 1518 N N . ARG A 1 196 ? 12.345 -7.392 -28.870 1.00 92.19 196 ARG A N 1
ATOM 1519 C CA . ARG A 1 196 ? 13.319 -7.295 -29.972 1.00 92.19 196 ARG A CA 1
ATOM 1520 C C . ARG A 1 196 ? 14.284 -6.133 -29.841 1.00 92.19 196 ARG A C 1
ATOM 1522 O O . ARG A 1 196 ? 15.455 -6.263 -30.212 1.00 92.19 196 ARG A O 1
ATOM 1529 N N . LYS A 1 197 ? 13.807 -4.992 -29.350 1.00 92.62 197 LYS A N 1
ATOM 1530 C CA . LYS A 1 197 ? 14.561 -3.740 -29.381 1.00 92.62 197 LYS A CA 1
ATOM 1531 C C . LYS A 1 197 ? 14.183 -2.793 -28.254 1.00 92.62 197 LYS A C 1
ATOM 1533 O O . LYS A 1 197 ? 13.098 -2.863 -27.681 1.00 92.62 197 LYS A O 1
ATOM 1538 N N . VAL A 1 198 ? 15.087 -1.854 -28.006 1.00 92.56 198 VAL A N 1
ATOM 1539 C CA . VAL A 1 198 ? 14.804 -0.614 -27.288 1.00 92.56 198 VAL A CA 1
ATOM 1540 C C . VAL A 1 198 ? 14.695 0.510 -28.303 1.00 92.56 198 VAL A C 1
ATOM 1542 O O . VAL A 1 198 ? 15.541 0.659 -29.183 1.00 92.56 198 VAL A O 1
ATOM 1545 N N . ARG A 1 199 ? 13.644 1.314 -28.183 1.00 92.62 199 ARG A N 1
ATOM 1546 C CA . ARG A 1 199 ? 13.386 2.477 -29.026 1.00 92.62 199 ARG A CA 1
ATOM 1547 C C . ARG A 1 199 ? 13.175 3.700 -28.151 1.00 92.62 199 ARG A C 1
ATOM 1549 O O . ARG A 1 199 ? 12.354 3.686 -27.243 1.00 92.62 199 ARG A O 1
ATOM 1556 N N . PHE A 1 200 ? 13.860 4.786 -28.483 1.00 93.31 200 PHE A N 1
ATOM 1557 C CA . PHE A 1 200 ? 13.539 6.114 -27.982 1.00 93.31 200 PHE A CA 1
ATOM 1558 C C . PHE A 1 200 ? 12.877 6.914 -29.103 1.00 93.31 200 PHE A C 1
ATOM 1560 O O . PHE A 1 200 ? 13.481 7.145 -30.151 1.00 93.31 200 PHE A O 1
ATOM 1567 N N . SER A 1 201 ? 11.629 7.325 -28.907 1.00 90.81 201 SER A N 1
ATOM 1568 C CA . SER A 1 201 ? 10.858 8.088 -29.889 1.00 90.81 201 SER A CA 1
ATOM 1569 C C . SER A 1 201 ? 10.717 9.534 -29.422 1.00 90.81 201 SER A C 1
ATOM 1571 O O . SER A 1 201 ? 10.093 9.786 -28.398 1.00 90.81 201 SER A O 1
ATOM 1573 N N . SER A 1 202 ? 11.267 10.489 -30.169 1.00 91.31 202 SER A N 1
ATOM 1574 C CA . SER A 1 202 ? 11.075 11.926 -29.939 1.00 91.31 202 SER A CA 1
ATOM 1575 C C . SER A 1 202 ? 10.867 12.652 -31.266 1.00 91.31 202 SER A C 1
ATOM 1577 O O . SER A 1 202 ? 11.234 12.127 -32.319 1.00 91.31 202 SER A O 1
ATOM 1579 N N . TYR A 1 203 ? 10.294 13.855 -31.212 1.00 85.56 203 TYR A N 1
ATOM 1580 C CA . TYR A 1 203 ? 10.120 14.705 -32.394 1.00 85.56 203 TYR A CA 1
ATOM 1581 C C . TYR A 1 203 ? 11.449 15.236 -32.940 1.00 85.56 203 TYR A C 1
ATOM 1583 O O . TYR A 1 203 ? 11.589 15.423 -34.143 1.00 85.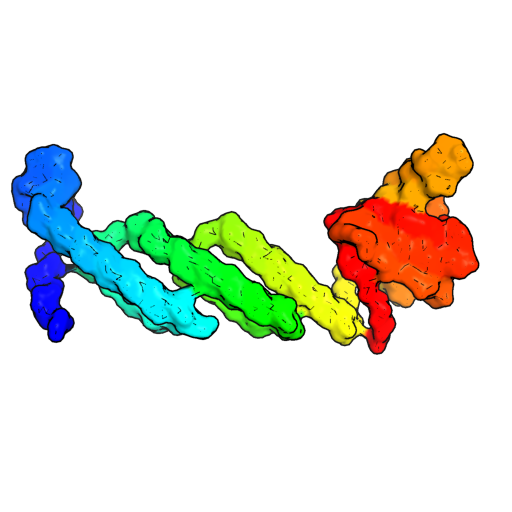56 203 TYR A O 1
ATOM 1591 N N . GLU A 1 204 ? 12.428 15.471 -32.065 1.00 84.12 204 GLU A N 1
ATOM 1592 C CA . GLU A 1 204 ? 13.717 16.044 -32.455 1.00 84.12 204 GLU A CA 1
ATOM 1593 C C . GLU A 1 204 ? 14.688 14.977 -32.960 1.00 84.12 204 GLU A C 1
ATOM 1595 O O . GLU A 1 204 ? 15.303 15.113 -34.018 1.00 84.12 204 GLU A O 1
ATOM 1600 N N . ARG A 1 205 ? 14.888 13.921 -32.163 1.00 81.75 205 ARG A N 1
ATOM 1601 C CA . ARG A 1 205 ? 15.887 12.891 -32.437 1.00 81.75 205 ARG A CA 1
ATOM 1602 C C . ARG A 1 205 ? 15.594 11.608 -31.665 1.00 81.75 205 ARG A C 1
ATOM 1604 O O . ARG A 1 205 ? 15.927 11.480 -30.483 1.00 81.75 205 ARG A O 1
ATOM 1611 N N . GLY A 1 206 ? 14.993 10.649 -32.358 1.00 87.56 206 GLY A N 1
ATOM 1612 C CA . GLY A 1 206 ? 14.795 9.288 -31.870 1.00 87.56 206 GLY A CA 1
ATOM 1613 C C . GLY A 1 206 ? 15.934 8.336 -32.242 1.00 87.56 206 GLY A C 1
ATOM 1614 O O . GLY A 1 206 ? 16.962 8.736 -32.791 1.00 87.56 206 GLY A O 1
ATOM 1615 N N . GLY A 1 207 ? 15.728 7.062 -31.940 1.00 90.94 207 GLY A N 1
ATOM 1616 C CA . GLY A 1 207 ? 16.582 5.958 -32.359 1.00 90.94 207 GLY A CA 1
ATOM 1617 C C . GLY A 1 207 ? 16.008 4.623 -31.903 1.00 90.94 207 GLY A C 1
ATOM 1618 O O . GLY A 1 207 ? 15.184 4.575 -30.989 1.00 90.94 207 GLY A O 1
ATOM 1619 N N . GLU A 1 208 ? 16.453 3.540 -32.526 1.00 92.69 208 GLU A N 1
ATOM 1620 C CA . GLU A 1 208 ? 16.157 2.180 -32.085 1.00 92.69 208 GLU A CA 1
ATOM 1621 C C . GLU A 1 208 ? 17.407 1.310 -32.134 1.00 92.69 208 GLU A C 1
ATOM 1623 O O . GLU A 1 208 ? 18.319 1.552 -32.926 1.00 92.69 208 GLU A O 1
ATOM 1628 N N . LEU A 1 209 ? 17.456 0.323 -31.247 1.00 92.94 209 LEU A N 1
ATOM 1629 C CA . LEU A 1 209 ? 18.587 -0.569 -31.099 1.00 92.94 209 LEU A CA 1
ATOM 1630 C C . LEU A 1 209 ? 18.106 -1.981 -30.727 1.00 92.94 209 LEU A C 1
ATOM 1632 O O . LEU A 1 209 ? 17.311 -2.115 -29.795 1.00 92.94 209 LEU A O 1
ATOM 1636 N N . PRO A 1 210 ? 18.594 -3.039 -31.401 1.00 92.69 210 PRO A N 1
ATOM 1637 C CA . PRO A 1 210 ? 18.321 -4.418 -31.000 1.00 92.69 210 PRO A CA 1
ATOM 1638 C C . PRO A 1 210 ? 18.777 -4.702 -29.563 1.00 92.69 210 PRO A C 1
ATOM 1640 O O . PRO A 1 210 ? 19.826 -4.207 -29.149 1.00 92.69 210 PRO A O 1
ATOM 1643 N N . LEU A 1 211 ? 18.052 -5.557 -28.831 1.00 89.69 211 LEU A N 1
ATOM 1644 C CA . LEU A 1 211 ? 18.396 -5.890 -27.436 1.00 89.69 211 LEU A CA 1
ATOM 1645 C C . LEU A 1 211 ? 19.829 -6.418 -27.285 1.00 89.69 211 LEU A C 1
ATOM 1647 O O . LEU A 1 211 ? 20.532 -6.020 -26.365 1.00 89.69 211 LEU A O 1
ATOM 1651 N N . GLY A 1 212 ? 20.310 -7.227 -28.236 1.00 88.88 212 GLY A N 1
ATOM 1652 C CA . GLY A 1 212 ? 21.675 -7.776 -28.218 1.00 88.88 212 GLY A CA 1
ATOM 1653 C C . GLY A 1 212 ? 22.803 -6.745 -28.384 1.00 88.88 212 GLY A C 1
ATOM 1654 O O . GLY A 1 212 ? 23.972 -7.117 -28.425 1.00 88.88 212 GLY A O 1
ATOM 1655 N N . LYS A 1 213 ? 22.478 -5.458 -28.532 1.00 91.31 213 LYS A N 1
ATOM 1656 C CA . LYS A 1 213 ? 23.442 -4.348 -28.582 1.00 91.31 213 LYS A CA 1
ATOM 1657 C C . LYS A 1 213 ? 23.434 -3.514 -27.295 1.00 91.31 213 LYS A C 1
ATOM 1659 O O . LYS A 1 213 ? 24.188 -2.546 -27.202 1.00 91.31 213 LYS A O 1
ATOM 1664 N N . ILE A 1 214 ? 22.593 -3.863 -26.323 1.00 89.56 214 ILE A N 1
ATOM 1665 C CA . ILE A 1 214 ? 22.568 -3.256 -24.993 1.00 89.56 214 ILE A CA 1
ATOM 1666 C C . ILE A 1 214 ? 23.608 -3.977 -24.145 1.00 89.56 214 ILE A C 1
ATOM 1668 O O . ILE A 1 214 ? 23.587 -5.199 -24.036 1.00 89.56 214 ILE A O 1
ATOM 1672 N N . MET A 1 215 ? 24.545 -3.214 -23.594 1.00 88.25 215 MET A N 1
ATOM 1673 C CA . MET A 1 215 ? 25.618 -3.734 -22.752 1.00 88.25 215 MET A CA 1
ATOM 1674 C C . MET A 1 215 ? 25.203 -3.730 -21.285 1.00 88.25 215 MET A C 1
ATOM 1676 O O . MET A 1 215 ? 25.446 -4.702 -20.576 1.00 88.25 215 MET A O 1
ATOM 1680 N N . SER A 1 216 ? 24.555 -2.654 -20.837 1.00 86.25 216 SER A N 1
ATOM 1681 C CA . SER A 1 216 ? 24.072 -2.528 -19.466 1.00 86.25 216 SER A CA 1
ATOM 1682 C C . SER A 1 216 ? 22.862 -1.591 -19.387 1.00 86.25 216 SER A C 1
ATOM 1684 O O . SER A 1 216 ? 22.653 -0.726 -20.245 1.00 86.25 216 SER A O 1
ATOM 1686 N N . ALA A 1 217 ? 22.045 -1.806 -18.358 1.00 86.44 217 ALA A N 1
ATOM 1687 C CA . ALA A 1 217 ? 20.923 -0.958 -17.985 1.00 86.44 217 ALA A CA 1
ATOM 1688 C C . ALA A 1 217 ? 20.939 -0.813 -16.460 1.00 86.44 217 ALA A C 1
ATOM 1690 O O . ALA A 1 217 ? 20.702 -1.778 -15.732 1.00 86.44 217 ALA A O 1
ATOM 1691 N N . LEU A 1 218 ? 21.298 0.374 -15.983 1.00 85.12 218 LEU A N 1
ATOM 1692 C CA . LEU A 1 218 ? 21.528 0.655 -14.568 1.00 85.12 218 LEU A CA 1
ATOM 1693 C C . LEU A 1 218 ? 20.586 1.757 -14.109 1.00 85.12 218 LEU A C 1
ATOM 1695 O O . LEU A 1 218 ? 20.454 2.773 -14.785 1.00 85.12 218 LEU A O 1
ATOM 1699 N N . ASP A 1 219 ? 19.951 1.586 -12.962 1.00 81.06 219 ASP A N 1
ATOM 1700 C CA . ASP A 1 219 ? 19.264 2.670 -12.280 1.00 81.06 219 ASP A CA 1
ATOM 1701 C C . ASP A 1 219 ? 20.247 3.391 -11.348 1.00 81.06 219 ASP A C 1
ATOM 1703 O O . ASP A 1 219 ? 20.890 2.792 -10.490 1.00 81.06 219 ASP A O 1
ATOM 1707 N N . LEU A 1 220 ? 20.406 4.701 -11.535 1.00 76.12 220 LEU A N 1
ATOM 1708 C CA . LEU A 1 220 ? 21.216 5.525 -10.625 1.00 76.12 220 LEU A CA 1
ATOM 1709 C C . LEU A 1 220 ? 20.392 5.995 -9.422 1.00 76.12 220 LEU A C 1
ATOM 1711 O O . LEU A 1 220 ? 20.928 6.264 -8.349 1.00 76.12 220 LEU A O 1
ATOM 1715 N N . ASN A 1 221 ? 19.086 6.152 -9.629 1.00 80.75 221 ASN A N 1
ATOM 1716 C CA . ASN A 1 221 ? 18.082 6.492 -8.628 1.00 80.75 221 ASN A CA 1
ATOM 1717 C C . ASN A 1 221 ? 16.688 6.107 -9.177 1.00 80.75 221 ASN A C 1
ATOM 1719 O O . ASN A 1 221 ? 16.598 5.719 -10.345 1.00 80.75 221 ASN A O 1
ATOM 1723 N N . PRO A 1 222 ? 15.589 6.274 -8.409 1.00 80.19 222 PRO A N 1
ATOM 1724 C CA . PRO A 1 222 ? 14.253 5.835 -8.824 1.00 80.19 222 PRO A CA 1
ATOM 1725 C C . PRO A 1 222 ? 13.747 6.406 -10.154 1.00 80.19 222 PRO A C 1
ATOM 1727 O O . PRO A 1 222 ? 12.772 5.899 -10.697 1.00 80.19 222 PRO A O 1
ATOM 1730 N N . ASN A 1 223 ? 14.372 7.456 -10.689 1.00 88.19 223 ASN A N 1
ATOM 1731 C CA . ASN A 1 223 ? 13.932 8.140 -11.897 1.00 88.19 223 ASN A CA 1
ATOM 1732 C C . ASN A 1 223 ? 14.994 8.213 -12.990 1.00 88.19 223 ASN A C 1
ATOM 1734 O O . ASN A 1 223 ? 14.686 8.750 -14.048 1.00 88.19 223 ASN A O 1
ATOM 1738 N N . ILE A 1 224 ? 16.214 7.713 -12.785 1.00 88.62 224 ILE A N 1
ATOM 1739 C CA . ILE A 1 224 ? 17.283 7.783 -13.787 1.00 88.62 224 ILE A CA 1
ATOM 1740 C C . ILE A 1 224 ? 17.719 6.379 -14.183 1.00 88.62 224 ILE A C 1
ATOM 1742 O O . ILE A 1 224 ? 18.284 5.653 -13.372 1.00 88.62 224 ILE A O 1
ATOM 1746 N N . LEU A 1 225 ? 17.500 6.054 -15.456 1.00 90.06 225 LEU A N 1
ATOM 1747 C CA . LEU A 1 225 ? 17.985 4.855 -16.127 1.00 90.06 225 LEU A CA 1
ATOM 1748 C C . LEU A 1 225 ? 19.166 5.220 -17.031 1.00 90.06 225 LEU A C 1
ATOM 1750 O O . LEU A 1 225 ? 18.999 5.953 -18.005 1.00 90.06 225 LEU A O 1
ATOM 1754 N N . THR A 1 226 ? 20.339 4.675 -16.758 1.00 91.00 226 THR A N 1
ATOM 1755 C CA . THR A 1 226 ? 21.507 4.750 -17.633 1.00 91.00 226 THR A CA 1
ATOM 1756 C C . THR A 1 226 ? 21.526 3.525 -18.536 1.00 91.00 226 THR A C 1
ATOM 1758 O O . THR A 1 226 ? 21.576 2.388 -18.069 1.00 91.00 226 THR A O 1
ATOM 1761 N N . LEU A 1 227 ? 21.479 3.759 -19.847 1.00 90.44 227 LEU A N 1
ATOM 1762 C CA . LEU A 1 227 ? 21.650 2.716 -20.852 1.00 90.44 227 LEU A CA 1
ATOM 1763 C C . LEU A 1 227 ? 23.046 2.824 -21.450 1.00 90.44 227 LEU A C 1
ATOM 1765 O O . LEU A 1 227 ? 23.403 3.852 -22.032 1.00 90.44 227 LEU A O 1
ATOM 1769 N N . GLU A 1 228 ? 23.808 1.741 -21.380 1.00 89.88 228 GLU A N 1
ATOM 1770 C CA . GLU A 1 228 ? 25.045 1.597 -22.135 1.00 89.88 228 GLU A CA 1
ATOM 1771 C C . GLU A 1 228 ? 24.821 0.616 -23.270 1.00 89.88 228 GLU A C 1
ATOM 1773 O O . GLU A 1 228 ? 24.272 -0.475 -23.108 1.00 89.88 228 GLU A O 1
ATOM 1778 N N . THR A 1 229 ? 25.246 1.011 -24.458 1.00 89.19 229 THR A N 1
ATOM 1779 C CA . THR A 1 229 ? 25.048 0.221 -25.662 1.00 89.19 229 THR A CA 1
ATOM 1780 C C . THR A 1 229 ? 26.316 0.212 -26.496 1.00 89.19 229 THR A C 1
ATOM 1782 O O . THR A 1 229 ? 27.154 1.107 -26.383 1.00 89.19 229 THR A O 1
ATOM 1785 N N . THR A 1 230 ? 26.435 -0.756 -27.402 1.00 86.19 230 THR A N 1
ATOM 1786 C CA . THR A 1 230 ? 27.598 -0.880 -28.296 1.00 86.19 230 THR A CA 1
ATOM 1787 C C . THR A 1 230 ? 27.728 0.283 -29.291 1.00 86.19 230 THR A C 1
ATOM 1789 O O . THR A 1 230 ? 28.660 0.308 -30.088 1.00 86.19 230 THR A O 1
ATOM 1792 N N . SER A 1 231 ? 26.769 1.217 -29.323 1.00 79.19 231 SER A N 1
ATOM 1793 C CA . SER A 1 231 ? 26.806 2.415 -30.164 1.00 79.19 231 SER A CA 1
ATOM 1794 C C . SER A 1 231 ? 26.457 3.657 -29.346 1.00 79.19 231 SER A C 1
ATOM 1796 O O . SER A 1 231 ? 25.625 3.611 -28.455 1.00 79.19 231 SER A O 1
ATOM 1798 N N . SER A 1 232 ? 26.985 4.828 -29.680 1.00 74.69 232 SER A N 1
ATOM 1799 C CA . SER A 1 232 ? 26.602 6.067 -28.978 1.00 74.69 232 SER A CA 1
ATOM 1800 C C . SER A 1 232 ? 25.156 6.522 -29.258 1.00 74.69 232 SER A C 1
ATOM 1802 O O . SER A 1 232 ? 24.657 7.458 -28.630 1.00 74.69 232 SER A O 1
ATOM 1804 N N . SER A 1 233 ? 24.455 5.878 -30.201 1.00 77.44 233 SER A N 1
ATOM 1805 C CA . SER A 1 233 ? 23.160 6.336 -30.715 1.00 77.44 233 SER A CA 1
ATOM 1806 C C . SER A 1 233 ? 22.053 6.356 -29.661 1.00 77.44 233 SER A C 1
ATOM 1808 O O . SER A 1 233 ? 21.279 7.314 -29.639 1.00 77.44 233 SER A O 1
ATOM 1810 N N . LEU A 1 234 ? 22.020 5.378 -28.751 1.00 85.81 234 LEU A N 1
ATOM 1811 C CA . LEU A 1 234 ? 21.041 5.269 -27.663 1.00 85.81 234 LEU A CA 1
ATOM 1812 C C . LEU A 1 234 ? 21.666 5.181 -26.268 1.00 85.81 234 LEU A C 1
ATOM 1814 O O . LEU A 1 234 ? 20.923 5.194 -25.291 1.00 85.81 234 LEU A O 1
ATOM 1818 N N . SER A 1 235 ? 22.995 5.199 -26.154 1.00 87.94 235 SER A N 1
ATOM 1819 C CA . SER A 1 235 ? 23.642 5.301 -24.846 1.00 87.94 235 SER A CA 1
ATOM 1820 C C . SER A 1 235 ? 23.354 6.652 -24.169 1.00 87.94 235 SER A C 1
ATOM 1822 O O . SER A 1 235 ? 23.191 7.677 -24.853 1.00 87.94 235 SER A O 1
ATOM 1824 N N . GLY A 1 236 ? 23.298 6.646 -22.837 1.00 89.56 236 GLY A N 1
ATOM 1825 C CA . GLY A 1 236 ? 23.138 7.828 -21.986 1.00 89.56 236 GLY A CA 1
ATOM 1826 C C . GLY A 1 236 ? 22.093 7.653 -20.885 1.00 89.56 236 GLY A C 1
ATOM 1827 O O . GLY A 1 236 ? 21.541 6.568 -20.702 1.00 89.56 236 GLY A O 1
ATOM 1828 N N . ASP A 1 237 ? 21.812 8.752 -20.188 1.00 92.31 237 ASP A N 1
ATOM 1829 C CA . ASP A 1 237 ? 20.859 8.778 -19.082 1.00 92.31 237 ASP A CA 1
ATOM 1830 C C . ASP A 1 237 ? 19.455 9.126 -19.573 1.00 92.31 237 ASP A C 1
ATOM 1832 O O . ASP A 1 237 ? 19.258 9.998 -20.426 1.00 92.31 237 ASP A O 1
ATOM 1836 N N . TYR A 1 238 ? 18.464 8.468 -18.991 1.00 92.81 238 TYR A N 1
ATOM 1837 C CA . TYR A 1 238 ? 17.052 8.662 -19.260 1.00 92.81 238 TYR A CA 1
ATOM 1838 C C . TYR A 1 238 ? 16.342 8.950 -17.948 1.00 92.81 238 TYR A C 1
ATOM 1840 O O . TYR A 1 238 ? 16.294 8.099 -17.064 1.00 92.81 238 TYR A O 1
ATOM 1848 N N . THR A 1 239 ? 15.746 10.133 -17.831 1.00 92.50 239 THR A N 1
ATOM 1849 C CA . THR A 1 239 ? 14.784 10.385 -16.763 1.00 92.50 239 THR A CA 1
ATOM 1850 C C . THR A 1 239 ? 13.455 9.741 -17.129 1.00 92.50 239 THR A C 1
ATOM 1852 O O . THR A 1 239 ? 12.877 10.075 -18.163 1.00 92.50 239 THR A O 1
ATOM 1855 N N . VAL A 1 240 ? 12.973 8.835 -16.288 1.00 88.31 240 VAL A N 1
ATOM 1856 C CA . VAL A 1 240 ? 11.716 8.091 -16.433 1.00 88.31 240 VAL A CA 1
ATOM 1857 C C . VAL A 1 240 ? 10.898 8.179 -15.143 1.00 88.31 240 VAL A C 1
ATOM 1859 O O . VAL A 1 240 ? 11.397 8.594 -14.097 1.00 88.31 240 VAL A O 1
ATOM 1862 N N . GLY A 1 241 ? 9.621 7.798 -15.206 1.00 80.12 241 GLY A N 1
ATOM 1863 C CA . GLY A 1 241 ? 8.748 7.786 -14.025 1.00 80.12 241 GLY A CA 1
ATOM 1864 C C . GLY A 1 241 ? 9.163 6.773 -12.948 1.00 80.12 241 GLY A C 1
ATOM 1865 O O . GLY A 1 241 ? 8.979 7.056 -11.769 1.00 80.12 241 GLY A O 1
ATOM 1866 N N . ASP A 1 242 ? 9.735 5.633 -13.351 1.00 74.50 242 ASP A N 1
ATOM 1867 C CA . ASP A 1 242 ? 10.256 4.577 -12.468 1.00 74.50 242 ASP A CA 1
ATOM 1868 C C . ASP A 1 242 ? 11.381 3.820 -13.203 1.00 74.50 242 ASP A C 1
ATOM 1870 O O . ASP A 1 242 ? 11.130 3.151 -14.209 1.00 74.50 242 ASP A O 1
ATOM 1874 N N . ALA A 1 243 ? 12.627 3.990 -12.756 1.00 68.38 243 ALA A N 1
ATOM 1875 C CA . ALA A 1 243 ? 13.827 3.455 -13.404 1.00 68.38 243 ALA A CA 1
ATOM 1876 C C . ALA A 1 243 ? 14.091 1.977 -13.086 1.00 68.38 243 ALA A C 1
ATOM 1878 O O . ALA A 1 243 ? 14.746 1.301 -13.878 1.00 68.38 243 ALA A O 1
ATOM 1879 N N . GLU A 1 244 ? 13.531 1.450 -11.991 1.00 68.50 244 GLU A N 1
ATOM 1880 C CA . GLU A 1 244 ? 13.785 0.073 -11.536 1.00 68.50 244 GLU A CA 1
ATOM 1881 C C . GLU A 1 244 ? 13.200 -0.978 -12.504 1.00 68.50 244 GLU A C 1
ATOM 1883 O O . GLU A 1 244 ? 13.667 -2.111 -12.570 1.00 68.50 244 GLU A O 1
ATOM 1888 N N . TRP A 1 245 ? 12.250 -0.591 -13.366 1.00 65.06 245 TRP A N 1
ATOM 1889 C CA . TRP A 1 245 ? 11.765 -1.430 -14.475 1.00 65.06 245 TRP A CA 1
ATOM 1890 C C . TRP A 1 245 ? 12.800 -1.669 -15.585 1.00 65.06 245 TRP A C 1
ATOM 1892 O O . TRP A 1 245 ? 12.595 -2.538 -16.431 1.00 65.06 245 TRP A O 1
ATOM 1902 N N . GLY A 1 246 ? 13.896 -0.906 -15.613 1.00 51.38 246 GLY A N 1
ATOM 1903 C CA . GLY A 1 246 ? 14.981 -1.070 -16.581 1.00 51.38 246 GLY A CA 1
ATOM 1904 C C . GLY A 1 246 ? 15.974 -2.194 -16.251 1.00 51.38 246 GLY A C 1
ATOM 1905 O O . GLY A 1 246 ? 16.805 -2.512 -17.096 1.00 51.38 246 GLY A O 1
ATOM 1906 N N . GLN A 1 247 ? 15.891 -2.811 -15.066 1.00 44.44 247 GLN A N 1
ATOM 1907 C CA . GLN A 1 247 ? 16.888 -3.746 -14.511 1.00 44.44 247 GLN A CA 1
ATOM 1908 C C . GLN A 1 247 ? 16.651 -5.240 -14.826 1.00 44.44 247 GLN A C 1
ATOM 1910 O O . GLN A 1 247 ? 17.086 -6.116 -14.083 1.00 44.44 247 GLN A O 1
ATOM 1915 N N . VAL A 1 248 ? 15.991 -5.587 -15.934 1.00 36.75 248 VAL A N 1
ATOM 1916 C CA . VAL A 1 248 ? 15.698 -7.003 -16.243 1.00 36.75 248 VAL A CA 1
ATOM 1917 C C . VAL A 1 248 ? 16.724 -7.589 -17.203 1.00 36.75 248 VAL A C 1
ATOM 1919 O O . VAL A 1 248 ? 16.595 -7.473 -18.424 1.00 36.75 248 VAL A O 1
ATOM 1922 N N . GLN A 1 249 ? 17.741 -8.248 -16.645 1.00 28.77 249 GLN A N 1
ATOM 1923 C CA . GLN A 1 249 ? 18.573 -9.195 -17.382 1.00 28.77 249 GLN A CA 1
ATOM 1924 C C . GLN A 1 249 ? 17.879 -10.565 -17.461 1.00 28.77 249 GLN A C 1
ATOM 1926 O O . GLN A 1 249 ? 17.774 -11.266 -16.466 1.00 28.77 249 GLN A O 1
ATOM 1931 N N . GLY A 1 250 ? 17.445 -10.913 -18.676 1.00 33.00 250 GLY A N 1
ATOM 1932 C CA . GLY A 1 250 ? 17.628 -12.230 -19.297 1.00 33.00 250 GLY A CA 1
ATOM 1933 C C . GLY A 1 250 ? 16.975 -13.469 -18.675 1.00 33.00 250 GLY A C 1
ATOM 1934 O O . GLY A 1 250 ? 17.622 -14.147 -17.890 1.00 33.00 250 GLY A O 1
ATOM 1935 N N . GLY A 1 251 ? 15.809 -13.829 -19.231 1.00 32.34 251 GLY A N 1
ATOM 1936 C CA . GLY A 1 251 ? 15.536 -15.161 -19.806 1.00 32.34 251 GLY A CA 1
ATOM 1937 C C . GLY A 1 251 ? 15.205 -16.303 -18.862 1.00 32.34 251 GLY A C 1
ATOM 1938 O O . GLY A 1 251 ? 16.165 -16.949 -18.395 1.00 32.34 251 GLY A O 1
#

Sequence (251 aa):
MLEANRALAAGQHTIARVAGTCERCGGKARLRRYCAKCAAALADLRDQYEAAVGGLTARAKGPSPREWSDLERWRMEVSLDESEARKIAGPYIGSMLSRYVDEAIQGVVRNNEVETFRRACQLLKPDTSLAHALDVKLYRAFRLDRVREGEMPRASSVGLHLPTDEICYLNVPAMRWRYLQAGARSTSGQLVVTNRKVRFSSYERGGELPLGKIMSALDLNPNILTLETTSSSLSGDYTVGDAEWGQVQGG

pLDDT: mean 85.35, std 15.3, range [28.77, 97.75]

Secondary structure (DSSP, 8-state):
--STTGGG----------TTB-TTT--B-TTSSS-HHHHHHHHHHHHHHHHHHHHHHTSTT---HHHHHHHHHHHHHTT--HHHHHHHHHHHHHHHHHHHHHHHTTS---HHHHHHHHHHHHHH---HHHHHHHHHHHHHHHHHHHHHTT-PPPPP-TT----TT--EEEEEEEEEEEEETTEEEEEEEEEEEESSEEEEE-SS--EEEEGGGEEEEEEEETTEEEEEESSTTT-EEEEES-SGGG-----

Radius of gyration: 28.77 Å; Cα contacts (8 Å, |Δi|>4): 333; chains: 1; bounding box: 67×38×72 Å

Foldseek 3Di:
DPPPPPPQQPDPDPPDDDQQAAPRPRHGNHRDNHNPVVVVVLVVVLVVLLVLLLVQLVDLL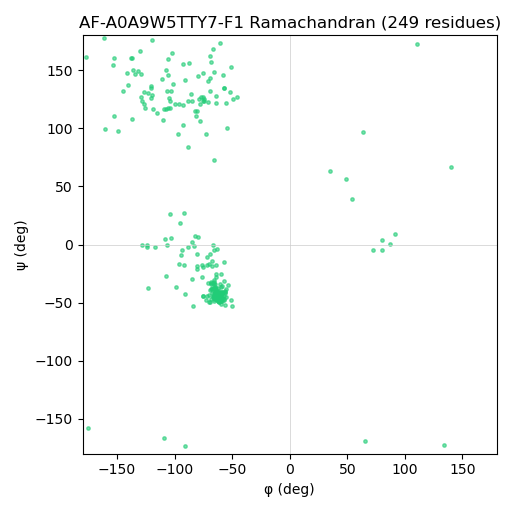GHDLVSLVVSVVVCVSSVPDPVSSLVSNQVSLLVSLVVLLVVCLVDAHDPVSLVSLVVSCVSSVYDPVSSVVSSCSSVVSNQLSCLQVVNQDFDDCVVPDDDPPKTWRDWFWKWFWDQDPVGIDIFTFIWTDIPFWTKTDGPPAIDIDGPVQWPDWDDPDQFWIATDGVDPRPGGIMGTNGRSSRHRDDD

Solvent-accessible surface area (backbone atoms only — not comparable to full-atom values): 14417 Å² total; per-residue (Å²): 136,80,73,81,70,67,83,77,66,81,74,96,63,94,63,78,87,54,89,38,36,10,80,82,77,64,44,76,14,80,81,38,71,47,23,74,69,59,46,51,54,50,50,56,50,47,54,52,49,43,53,50,48,44,63,34,35,73,40,95,82,41,57,52,77,62,60,50,50,52,52,53,48,49,36,56,66,72,65,55,53,64,75,56,51,48,64,60,41,39,63,42,51,49,52,36,53,51,49,53,46,60,58,42,66,76,52,82,41,47,72,70,55,58,52,49,52,53,52,47,43,68,74,67,62,54,59,65,69,60,50,50,56,51,48,53,54,48,53,50,45,28,52,54,42,39,35,75,72,51,51,70,56,77,36,79,54,84,95,53,93,63,62,98,89,54,47,41,50,38,66,41,64,26,34,40,42,44,84,47,98,93,44,77,46,77,46,67,34,33,40,33,34,40,84,58,31,41,32,40,49,33,93,89,73,53,48,73,44,51,53,94,45,55,74,47,51,44,60,83,45,66,35,31,28,36,34,39,39,84,47,78,83,75,37,41,42,29,41,33,88,60,12,72,80,57,62,71,81,78,120

Nearest PDB structures (foldseek):
  8pql-assembly1_A  TM=4.419E-01  e=3.015E+00  Homo sapiens
  7kj6-assembly2_B  TM=3.664E-01  e=2.854E+00  Legionella pneumophila subsp. pneumophila str. Philadelphia 1
  8ii8-assembly1_A  TM=2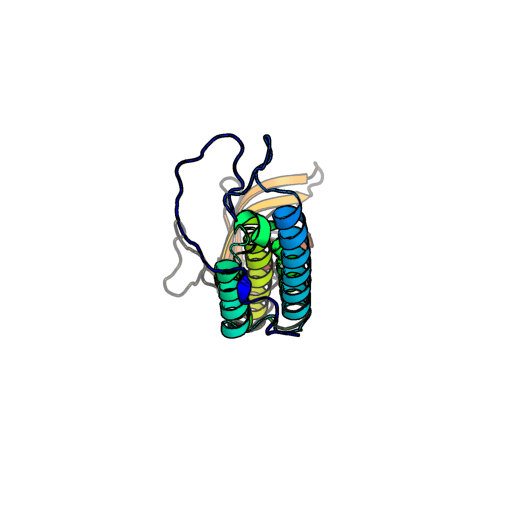.395E-01  e=8.538E-01  Pleurotus salmoneostramineus